Protein AF-A0A662T678-F1 (afdb_monomer)

Sequence (354 aa):
MAKISFEGLKDVYYAGEDVEGAIILTEVKGLEARSIVIELYYQIIVISSGQRRYGYTKRVDIYKEEIDRDVKFTTDSTRYEFKIHIPEDAPPSIAYEISRRVDWVLRVKLDIPFHRDIVKDIILKVYNSVKPTQSIIENITVENQYARLVIDKNIFEHNETVTGKFIIFNMPSRTKKIRICLYTRLEIKVEEAILTDILASEYEITCIEYDSHKLSINREYTFKLDKNAIWSATYINPDIRTIVYVILKFDIKYAPDIILKAPITIYHEKRRISIKKVSVEETIAETLTEEIMKIMRDGRIRDVVDIRLELGFKYDVDEIIKACNKLVEEGKLEIIEAGELLRKYRIKDIKMVN

Secondary structure (DSSP, 8-state):
--EEEEES--S-EETT-EEEEEEEEES-TT-EEEEEEEEEEEEEEEE--SSS--EEEEEEEEEEEEEEEEEE--SSEEEEEEEEEPPTTPPPPEEEETTEEEEEEEEEEEE-TTSPPEEEEEEE-EE-----SSPPPEEEEEE-SSEEEEEEESEEETTPPEEEEEEES---TTEEEEEEEEEEEEEEEEEETTEEEEEEEEEEEEEEEEEGGG--TT-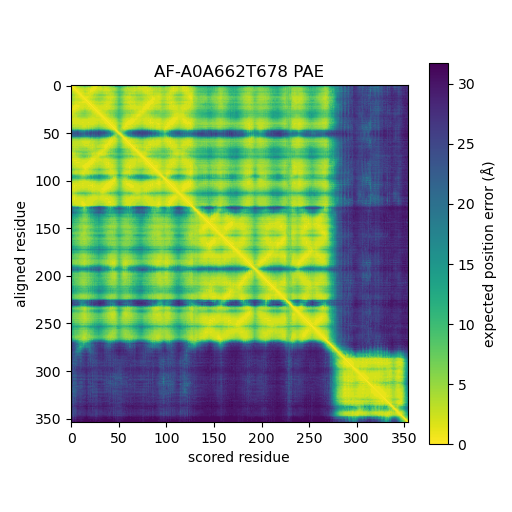EEEEEE---S--PPPEE-SSEEEEEEEEEEEEETTSPPEEEEEEEEEE------------HHHHHHHHHHHHHHHHHTT---B-HHHHHHHTTT-S-HHHHHHHHHHHHHTTSEEEEE--SSS-EEEE-------

Mean predicted aligned error: 13.91 Å

Nearest PDB structures (foldseek):
  2r51-assembly1_A  TM=7.385E-01  e=1.059E-13  unclassified
  7blo-assembly1_J  TM=6.722E-01  e=1.583E-14  Homo sapiens
  3lh8-assembly1_A  TM=7.109E-01  e=3.113E-13  Mus musculus
  3lha-assembly1_A  TM=6.999E-01  e=7.453E-13  Mus musculus
  4r7x-assembly2_B  TM=7.739E-01  e=4.940E-07  Homo sapiens

Solvent-accessible surface area (backbone atoms only — not comparable to full-atom values): 19916 Å² total; per-residue (Å²): 119,66,44,76,47,79,41,74,58,68,86,63,47,42,30,56,36,70,54,47,36,32,44,38,37,36,58,32,50,76,42,56,28,56,33,35,34,43,35,34,31,38,36,42,40,36,48,48,90,58,101,63,76,50,73,50,74,50,78,47,82,76,46,76,47,74,80,45,63,68,41,68,35,84,44,46,60,53,78,45,77,49,77,45,78,39,54,69,84,41,77,43,39,38,74,88,44,94,41,46,29,30,47,30,37,44,35,40,37,38,37,30,77,100,53,78,58,52,71,43,77,42,80,50,44,34,39,42,46,56,75,71,90,67,78,82,45,67,55,46,71,46,73,60,89,37,33,38,41,33,28,54,51,36,65,40,54,68,90,55,66,50,44,33,37,36,33,34,67,45,83,65,87,57,48,61,32,36,36,42,30,40,32,41,36,42,35,37,53,45,79,54,102,88,48,78,48,74,53,69,48,79,43,83,58,40,73,50,79,42,61,43,90,80,58,57,71,77,40,83,44,78,51,72,54,60,90,63,82,93,77,74,44,48,42,81,57,95,50,44,32,32,46,33,29,45,32,44,34,39,44,34,69,96,51,82,61,52,73,49,77,42,76,40,40,33,23,35,74,90,68,89,74,80,80,59,90,68,66,65,72,59,57,52,50,53,52,51,40,52,53,52,51,62,68,36,68,79,62,53,75,39,27,55,59,54,50,32,57,76,58,67,61,77,59,54,70,70,57,52,52,51,36,50,50,50,36,37,74,72,57,48,30,41,79,79,42,90,57,88,62,68,26,25,36,30,55,45,82,78,76,79,79,128

Foldseek 3Di:
DKDWDKFQADQEAEAQDKGKTKIKIAQCAQFWFQFKKKWKWKKWWAFDDDPDTDIDIDIGTQDMDGQDGRDHHNDRMDMDIDIGTHHLQDFFWDPPDPRTTMWIKIKIWTHGPPDDIDMDIDTHGYANADPDPDDWDAFQWWDDQFKIWTWRTQEAEVQDKTKTKMATQHDDPQQAKKKKFKKKKKWFWGDDPVDTDIDIDIGTFFMDIDGPVPDDHGDMDMDITGGDDDDHWAHDDPGMGIWMWTWIWGDGPPDDIDITTDTHGYHYHPDPDDRDRDPPVVVLLVVLLVLLLVVQVVFDKDFLVRSCVSVVVPDDSVSSQVSVVVCVVVVQKDFPDDDSRRTIIHGDDPPPPD

pLDDT: mean 83.59, std 14.18, range [32.12, 97.75]

Radius of gyration: 25.16 Å; Cα contacts (8 Å, |Δi|>4): 774; chains: 1; bounding box: 56×56×72 Å

Structure (mmCIF, N/CA/C/O backbone):
data_AF-A0A662T678-F1
#
_entry.id   AF-A0A662T678-F1
#
loop_
_atom_site.group_PDB
_atom_site.id
_atom_site.type_symbol
_atom_site.label_atom_id
_atom_site.label_alt_id
_atom_site.label_comp_id
_atom_site.label_asym_id
_atom_site.label_entity_id
_atom_site.label_seq_id
_atom_site.pdbx_PDB_ins_code
_atom_site.Cartn_x
_atom_site.Cartn_y
_atom_site.Cartn_z
_atom_site.occupancy
_atom_site.B_iso_or_equiv
_atom_site.auth_seq_id
_atom_site.auth_comp_id
_atom_site.auth_asym_id
_atom_site.auth_atom_id
_atom_site.pdbx_PDB_model_num
ATOM 1 N N . MET A 1 1 ? -13.233 11.763 31.518 1.00 74.31 1 MET A N 1
ATOM 2 C CA . MET A 1 1 ? -14.056 11.484 30.321 1.00 74.31 1 MET A CA 1
ATOM 3 C C . MET A 1 1 ? -13.607 10.137 29.804 1.00 74.31 1 MET A C 1
ATOM 5 O O . MET A 1 1 ? -12.409 9.972 29.635 1.00 74.31 1 MET A O 1
ATOM 9 N N . ALA A 1 2 ? -14.525 9.189 29.611 1.00 85.94 2 ALA A N 1
ATOM 10 C CA . ALA A 1 2 ? -14.170 7.826 29.222 1.00 85.94 2 ALA A CA 1
ATOM 11 C C . ALA A 1 2 ? -13.287 7.792 27.962 1.00 85.94 2 ALA A C 1
ATOM 13 O O . ALA A 1 2 ? -13.532 8.525 27.000 1.00 85.94 2 ALA A O 1
ATOM 14 N N . LYS A 1 3 ? -12.256 6.947 27.984 1.00 89.62 3 LYS A N 1
ATOM 15 C CA . LYS A 1 3 ? -11.268 6.798 26.908 1.00 89.62 3 LYS A CA 1
ATOM 16 C C . LYS A 1 3 ? -11.164 5.343 26.485 1.00 89.62 3 LYS A C 1
ATOM 18 O O . LYS A 1 3 ? -11.218 4.447 27.324 1.00 89.62 3 LYS A O 1
ATOM 23 N N . ILE A 1 4 ? -10.950 5.144 25.190 1.00 91.94 4 ILE A N 1
ATOM 24 C CA . ILE A 1 4 ? -10.677 3.846 24.575 1.00 91.94 4 ILE A CA 1
ATOM 25 C C . ILE A 1 4 ? -9.228 3.859 24.089 1.00 91.94 4 ILE A C 1
ATOM 27 O O . ILE A 1 4 ? -8.834 4.755 23.336 1.00 91.94 4 ILE A O 1
ATOM 31 N N . SER A 1 5 ? -8.449 2.857 24.475 1.00 91.25 5 SER A N 1
ATOM 32 C CA . SER A 1 5 ? -7.129 2.582 23.912 1.00 91.25 5 SER A CA 1
ATOM 33 C C . SER A 1 5 ? -7.015 1.119 23.490 1.00 91.25 5 SER A C 1
ATOM 35 O O . SER A 1 5 ? -7.824 0.273 23.873 1.00 91.25 5 SER A O 1
ATOM 37 N N . PHE A 1 6 ? -6.021 0.834 22.653 1.00 92.12 6 PHE A N 1
ATOM 38 C CA . PHE A 1 6 ? -5.717 -0.512 22.187 1.00 92.12 6 PHE A CA 1
ATOM 39 C C . PHE A 1 6 ? -4.328 -0.917 22.670 1.00 92.12 6 PHE A C 1
ATOM 41 O O . PHE A 1 6 ? -3.394 -0.115 22.636 1.00 92.12 6 PHE A O 1
ATOM 48 N N . GLU A 1 7 ? -4.185 -2.175 23.064 1.00 91.69 7 GLU A N 1
ATOM 49 C CA . GLU A 1 7 ? -2.921 -2.790 23.459 1.00 91.69 7 GLU A CA 1
ATOM 50 C C . GLU A 1 7 ? -2.652 -4.054 22.639 1.00 91.69 7 GLU A C 1
ATOM 52 O O . GLU A 1 7 ? -3.575 -4.746 22.214 1.00 91.69 7 GLU A O 1
ATOM 57 N N . GLY A 1 8 ? -1.372 -4.382 22.438 1.00 87.50 8 GLY A N 1
ATOM 58 C CA . GLY A 1 8 ? -0.950 -5.637 21.801 1.00 87.50 8 GLY A CA 1
ATOM 59 C C . GLY A 1 8 ? -0.967 -5.648 20.269 1.00 87.50 8 GLY A C 1
ATOM 60 O O . GLY A 1 8 ? -0.586 -6.656 19.681 1.00 87.50 8 GLY A O 1
ATOM 61 N N . LEU A 1 9 ? -1.337 -4.538 19.622 1.00 91.25 9 LEU A N 1
ATOM 62 C CA . LEU A 1 9 ? -1.359 -4.437 18.163 1.00 91.25 9 LEU A CA 1
ATOM 63 C C . LEU A 1 9 ? 0.056 -4.421 17.552 1.00 91.25 9 LEU A C 1
ATOM 65 O O . LEU A 1 9 ? 0.979 -3.811 18.090 1.00 91.25 9 LEU A O 1
ATOM 69 N N . LYS A 1 10 ? 0.207 -5.057 16.386 1.00 86.31 10 LYS A N 1
ATOM 70 C CA . LYS A 1 10 ? 1.400 -4.994 15.529 1.00 86.31 10 LYS A CA 1
ATOM 71 C C . LYS A 1 10 ? 1.376 -3.754 14.631 1.00 86.31 10 LYS A C 1
ATOM 73 O O . LYS A 1 10 ? 0.312 -3.272 14.251 1.00 86.31 10 LYS A O 1
ATOM 78 N N . ASP A 1 11 ? 2.560 -3.314 14.204 1.00 80.62 11 ASP A N 1
ATOM 79 C CA . ASP A 1 11 ? 2.716 -2.211 13.240 1.00 80.62 11 ASP A CA 1
ATOM 80 C C . ASP A 1 11 ? 2.206 -2.569 11.835 1.00 80.62 11 ASP A C 1
ATOM 82 O O . ASP A 1 11 ? 1.830 -1.692 11.053 1.00 80.62 11 ASP A O 1
ATOM 86 N N . VAL A 1 12 ? 2.270 -3.858 11.492 1.00 85.50 12 VAL A N 1
ATOM 87 C CA . VAL A 1 12 ? 1.964 -4.409 10.172 1.00 85.50 12 VAL A CA 1
ATOM 88 C C . VAL A 1 12 ? 1.332 -5.785 10.345 1.00 85.50 12 VAL A C 1
ATOM 90 O O . VAL A 1 12 ? 1.834 -6.599 11.121 1.00 85.50 12 VAL A O 1
ATOM 93 N N . TYR A 1 13 ? 0.287 -6.039 9.567 1.00 88.31 13 TYR A N 1
ATOM 94 C CA . TYR A 1 13 ? -0.385 -7.325 9.434 1.00 88.31 13 TYR A CA 1
ATOM 95 C C . TYR A 1 13 ? -0.314 -7.814 7.993 1.00 88.31 13 TYR A C 1
ATOM 97 O O . TYR A 1 13 ? -0.148 -7.024 7.059 1.00 88.31 13 TYR A O 1
ATOM 105 N N . TYR A 1 14 ? -0.481 -9.116 7.803 1.00 87.56 14 TYR A N 1
ATOM 106 C CA . TYR A 1 14 ? -0.621 -9.715 6.483 1.00 87.56 14 TYR A CA 1
ATOM 107 C C . TYR A 1 14 ? -2.026 -10.275 6.259 1.00 87.56 14 TYR A C 1
ATOM 109 O O . TYR A 1 14 ? -2.699 -10.688 7.198 1.00 87.56 14 TYR A O 1
ATOM 117 N N . ALA A 1 15 ? -2.459 -10.340 5.001 1.00 87.56 15 ALA A N 1
ATOM 118 C CA . ALA A 1 15 ? -3.653 -11.100 4.635 1.00 87.56 15 ALA A CA 1
ATOM 119 C C . ALA A 1 15 ? -3.548 -12.563 5.134 1.00 87.56 15 ALA A C 1
ATOM 121 O O . ALA A 1 15 ? -2.472 -13.186 5.077 1.00 87.56 15 ALA A O 1
ATOM 122 N N . GLY A 1 16 ? -4.646 -13.103 5.669 1.00 88.06 16 GLY A N 1
ATOM 123 C CA . GLY A 1 16 ? -4.689 -14.411 6.336 1.00 88.06 16 GLY A CA 1
ATOM 124 C C . GLY A 1 16 ? -4.086 -14.446 7.749 1.00 88.06 16 GLY A C 1
ATOM 125 O O . GLY A 1 16 ? -3.832 -15.532 8.264 1.00 88.06 16 GLY A O 1
ATOM 126 N N . GLU A 1 17 ? -3.745 -13.304 8.351 1.00 89.56 17 GLU A N 1
ATOM 127 C CA . GLU A 1 17 ? -3.247 -13.214 9.732 1.00 89.56 17 GLU A CA 1
ATOM 128 C C . GLU A 1 17 ? -4.360 -12.806 10.707 1.00 89.56 17 GLU A C 1
ATOM 130 O O . GLU A 1 17 ? -5.328 -12.151 10.326 1.00 89.56 17 GLU A O 1
ATOM 135 N N . ASP A 1 18 ? -4.193 -13.155 11.982 1.00 92.50 18 ASP A N 1
ATOM 136 C CA . ASP A 1 18 ? -5.063 -12.688 13.057 1.00 92.50 18 ASP A CA 1
ATOM 137 C C . ASP A 1 18 ? -4.572 -11.348 13.634 1.00 92.50 18 ASP A C 1
ATOM 139 O O . ASP A 1 18 ? -3.403 -11.183 14.000 1.00 92.50 18 ASP A O 1
ATOM 143 N N . VAL A 1 19 ? -5.494 -10.396 13.760 1.00 93.88 19 VAL A N 1
ATOM 144 C CA . VAL A 1 19 ? -5.342 -9.182 14.561 1.00 93.88 19 VAL A CA 1
ATOM 145 C C . VAL A 1 19 ? -5.724 -9.523 15.995 1.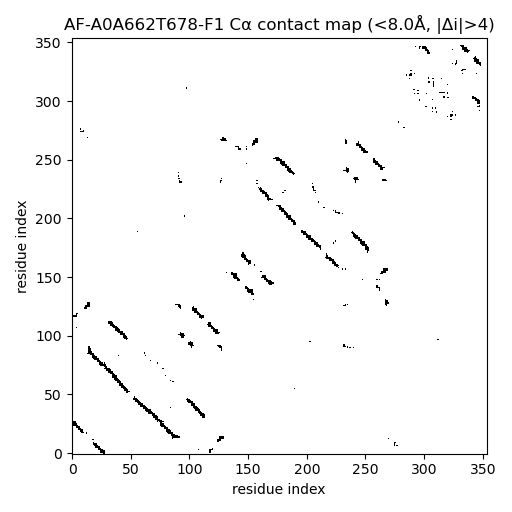00 93.88 19 VAL A C 1
ATOM 147 O O . VAL A 1 19 ? -6.901 -9.691 16.314 1.00 93.88 19 VAL A O 1
ATOM 150 N N . GLU A 1 20 ? -4.719 -9.629 16.854 1.00 94.38 20 GLU A N 1
ATOM 151 C CA . GLU A 1 20 ? -4.878 -9.917 18.278 1.00 94.38 20 GLU A CA 1
ATOM 152 C C . GLU A 1 20 ? -4.532 -8.680 19.101 1.00 94.38 20 GLU A C 1
ATOM 154 O O . GLU A 1 20 ? -3.571 -7.965 18.806 1.00 94.38 20 GLU A O 1
ATOM 159 N N . GLY A 1 21 ? -5.312 -8.426 20.146 1.00 94.69 21 GLY A N 1
ATOM 160 C CA . GLY A 1 21 ? -5.074 -7.297 21.027 1.00 94.69 21 GLY A CA 1
ATOM 161 C C . GLY A 1 21 ? -6.074 -7.220 22.165 1.00 94.69 21 GLY A C 1
ATOM 162 O O . GLY A 1 21 ? -6.857 -8.138 22.414 1.00 94.69 21 GLY A O 1
ATOM 163 N N . ALA A 1 22 ? -6.031 -6.098 22.872 1.00 94.38 22 ALA A N 1
ATOM 164 C CA . ALA A 1 22 ? -6.999 -5.782 23.902 1.00 94.38 22 ALA A CA 1
ATOM 165 C C . ALA A 1 22 ? -7.483 -4.340 23.783 1.00 94.38 22 ALA A C 1
ATOM 167 O O . ALA A 1 22 ? -6.711 -3.434 23.474 1.00 94.38 22 ALA A O 1
ATOM 168 N N . ILE A 1 23 ? -8.766 -4.141 24.053 1.00 95.50 23 ILE A N 1
ATOM 169 C CA . ILE A 1 23 ? -9.390 -2.836 24.226 1.00 95.50 23 ILE A CA 1
ATOM 170 C C . ILE A 1 23 ? -9.305 -2.503 25.707 1.00 95.50 23 ILE A C 1
ATOM 172 O O . ILE A 1 23 ? -9.794 -3.268 26.541 1.00 95.50 23 ILE A O 1
ATOM 176 N N . ILE A 1 24 ? -8.711 -1.360 26.029 1.00 95.62 24 ILE A N 1
ATOM 177 C CA . ILE A 1 24 ? -8.671 -0.835 27.388 1.00 95.62 24 ILE A CA 1
ATOM 178 C C . ILE A 1 24 ? -9.596 0.369 27.456 1.00 95.62 24 ILE A C 1
ATOM 180 O O . ILE A 1 24 ? -9.428 1.361 26.746 1.00 95.62 24 ILE A O 1
ATOM 184 N N . LEU A 1 25 ? -10.587 0.269 28.328 1.00 94.62 25 LEU A N 1
ATOM 185 C CA . LEU A 1 25 ? -11.483 1.360 28.655 1.00 94.62 25 LEU A CA 1
ATOM 186 C C . LEU A 1 25 ? -11.021 1.968 29.968 1.00 94.62 25 LEU A C 1
ATOM 188 O O . LEU A 1 25 ? -10.885 1.244 30.947 1.00 94.62 25 LEU A O 1
ATOM 192 N N . THR A 1 26 ? -10.781 3.276 29.997 1.00 93.50 26 THR A N 1
ATOM 193 C CA . THR A 1 26 ? -10.349 4.002 31.203 1.00 93.50 26 THR A CA 1
ATOM 194 C C . THR A 1 26 ? -11.273 5.175 31.494 1.00 93.50 26 THR A C 1
ATOM 196 O O . THR A 1 26 ? -11.923 5.698 30.589 1.00 93.50 26 THR A O 1
ATOM 199 N N . GLU A 1 27 ? -11.337 5.589 32.761 1.00 92.44 27 GLU A N 1
ATOM 200 C CA . GLU A 1 27 ? -12.241 6.646 33.240 1.00 92.44 27 GLU A CA 1
ATOM 201 C C . GLU A 1 27 ? -13.724 6.318 32.966 1.00 92.44 27 GLU A C 1
ATOM 203 O O . GLU A 1 27 ? -14.520 7.205 32.650 1.00 92.44 27 GLU A O 1
ATOM 208 N N . VAL A 1 28 ? -14.087 5.030 33.054 1.00 91.94 28 VAL A N 1
ATOM 209 C CA . VAL A 1 28 ? -15.436 4.522 32.740 1.00 91.94 28 VAL A CA 1
ATOM 210 C C . VAL A 1 28 ? -16.305 4.242 33.962 1.00 91.94 28 VAL A C 1
ATOM 212 O O . VAL A 1 28 ? -17.473 3.918 33.798 1.00 91.94 28 VAL A O 1
ATOM 215 N N . LYS A 1 29 ? -15.803 4.374 35.192 1.00 93.12 29 LYS A N 1
ATOM 216 C CA . LYS A 1 29 ? -16.586 4.029 36.387 1.00 93.12 29 LYS A CA 1
ATOM 217 C C . LYS A 1 29 ? -17.898 4.807 36.459 1.00 93.12 29 LYS A C 1
ATOM 219 O O . LYS A 1 29 ? -17.920 6.033 36.391 1.00 93.12 29 LYS A O 1
ATOM 224 N N . GLY A 1 30 ? -18.990 4.077 36.653 1.00 90.69 30 GLY A N 1
ATOM 225 C CA . GLY A 1 30 ? -20.343 4.621 36.705 1.00 90.69 30 GLY A CA 1
ATOM 226 C C . GLY A 1 30 ? -20.953 4.934 35.337 1.00 90.69 30 GLY A C 1
ATOM 227 O O . GLY A 1 30 ? -22.117 5.326 35.298 1.00 90.69 30 GLY A O 1
ATOM 228 N N . LEU A 1 31 ? -20.217 4.749 34.236 1.00 92.12 31 LEU A N 1
ATOM 229 C CA . LEU A 1 31 ? -20.761 4.837 32.886 1.00 92.12 31 LEU A CA 1
ATOM 230 C C . LEU A 1 31 ? -21.644 3.614 32.599 1.00 92.12 31 LEU A C 1
ATOM 232 O O . LEU A 1 31 ? -21.336 2.491 33.007 1.00 92.12 31 LEU A O 1
ATOM 236 N N . GLU A 1 32 ? -22.729 3.843 31.869 1.00 93.25 32 GLU A N 1
ATOM 237 C CA . GLU A 1 32 ? -23.588 2.796 31.321 1.00 93.25 32 GLU A CA 1
ATOM 238 C C . GLU A 1 32 ? -23.457 2.813 29.796 1.00 93.25 32 GLU A C 1
ATOM 240 O O . GLU A 1 32 ? -23.478 3.881 29.181 1.00 93.25 32 GLU A O 1
ATOM 245 N N . ALA A 1 33 ? -23.292 1.640 29.188 1.00 93.38 33 ALA A N 1
ATOM 246 C CA . ALA A 1 33 ? -23.196 1.472 27.744 1.00 93.38 33 ALA A CA 1
ATOM 247 C C . ALA A 1 33 ? -24.189 0.403 27.276 1.00 93.38 33 ALA A C 1
ATOM 249 O O . ALA A 1 33 ? -24.249 -0.682 27.845 1.00 93.38 33 ALA A O 1
ATOM 250 N N . ARG A 1 34 ? -24.957 0.690 26.220 1.00 94.25 34 ARG A N 1
ATOM 251 C CA . ARG A 1 34 ? -25.911 -0.268 25.630 1.00 94.25 34 ARG A CA 1
ATOM 252 C C . ARG A 1 34 ? -25.199 -1.413 24.931 1.00 94.25 34 ARG A C 1
ATOM 254 O O . ARG A 1 34 ? -25.652 -2.547 24.994 1.00 94.25 34 ARG A O 1
ATOM 261 N N . SER A 1 35 ? -24.084 -1.115 24.277 1.00 95.38 35 SER A N 1
ATOM 262 C CA . SER A 1 35 ? -23.277 -2.110 23.580 1.00 95.38 35 SER A CA 1
ATOM 263 C C . SER A 1 35 ? -21.845 -1.626 23.414 1.00 95.38 35 SER A C 1
ATOM 265 O O . SER A 1 35 ? -21.613 -0.435 23.172 1.00 95.38 35 SER A O 1
ATOM 267 N N . ILE A 1 36 ? -20.906 -2.562 23.451 1.00 95.75 36 ILE A N 1
ATOM 268 C CA . ILE A 1 36 ? -19.519 -2.368 23.037 1.00 95.75 36 ILE A CA 1
ATOM 269 C C . ILE A 1 36 ? -19.332 -3.155 21.746 1.00 95.75 36 ILE A C 1
ATOM 271 O O . ILE A 1 36 ? -19.435 -4.376 21.748 1.00 95.75 36 ILE A O 1
ATOM 275 N N . VAL A 1 37 ? -19.072 -2.466 20.640 1.00 97.00 37 VAL A N 1
ATOM 276 C CA . VAL A 1 37 ? -18.942 -3.090 19.319 1.00 97.00 37 VAL A CA 1
ATOM 277 C C . VAL A 1 37 ? -17.528 -2.896 18.799 1.00 97.00 37 VAL A C 1
ATOM 279 O O . VAL A 1 37 ? -17.029 -1.769 18.778 1.00 97.00 37 VAL A O 1
ATOM 282 N N . ILE A 1 38 ? -16.903 -3.980 18.345 1.00 97.12 38 ILE A N 1
ATOM 283 C CA . ILE A 1 38 ? -15.652 -3.955 17.586 1.00 97.12 38 ILE A CA 1
ATOM 284 C C . ILE A 1 38 ? -15.942 -4.254 16.117 1.00 97.12 38 ILE A C 1
ATOM 286 O O . ILE A 1 38 ? -16.698 -5.164 15.781 1.00 97.12 38 ILE A O 1
ATOM 290 N N . GLU A 1 39 ? -15.349 -3.464 15.230 1.00 97.75 39 GLU A N 1
ATOM 291 C CA . GLU A 1 39 ? -15.488 -3.596 13.785 1.00 97.75 39 GLU A CA 1
ATOM 292 C C . GLU A 1 39 ? -14.098 -3.585 13.142 1.00 97.75 39 GLU A C 1
ATOM 294 O O . GLU A 1 39 ? -13.256 -2.751 13.478 1.00 97.75 39 GLU A O 1
ATOM 299 N N . LEU A 1 40 ? -13.870 -4.482 12.184 1.00 97.56 40 LEU A N 1
ATOM 300 C CA . LEU A 1 40 ? -12.740 -4.411 11.261 1.00 97.56 40 LEU A CA 1
ATOM 301 C C . LEU A 1 40 ? -13.306 -4.234 9.859 1.00 97.56 40 LEU A C 1
ATOM 303 O O . LEU A 1 40 ? -14.137 -5.023 9.411 1.00 97.56 40 LEU A O 1
ATOM 307 N N . TYR A 1 41 ? -12.857 -3.206 9.156 1.00 96.44 41 TYR A N 1
ATOM 308 C CA . TYR A 1 41 ? -13.267 -2.956 7.780 1.00 96.44 41 TYR A CA 1
ATOM 309 C C . TYR A 1 41 ? -12.131 -2.304 7.005 1.00 96.44 41 TYR A C 1
ATOM 311 O O . TYR A 1 41 ? -11.198 -1.752 7.592 1.00 96.44 41 TYR A O 1
ATOM 319 N N . TYR A 1 42 ? -12.223 -2.328 5.679 1.00 93.75 42 TYR A N 1
ATOM 320 C CA . TYR A 1 42 ? -11.405 -1.456 4.849 1.00 93.75 42 TYR A CA 1
ATOM 321 C C . TYR A 1 42 ? -12.269 -0.463 4.081 1.00 93.75 42 TYR A C 1
ATOM 323 O O . TYR A 1 42 ? -13.435 -0.715 3.769 1.00 93.75 42 TYR A O 1
ATOM 331 N N . GLN A 1 43 ? -11.694 0.698 3.797 1.00 92.12 43 GLN A N 1
ATOM 332 C CA . GLN A 1 43 ? -12.323 1.756 3.022 1.00 92.12 43 GLN A CA 1
ATOM 333 C C . GLN A 1 43 ? -11.478 2.071 1.794 1.00 92.12 43 GLN A C 1
ATOM 335 O O . GLN A 1 43 ? -10.283 2.345 1.895 1.00 92.12 43 GLN A O 1
ATOM 340 N N . ILE A 1 44 ? -12.116 2.037 0.630 1.00 89.38 44 ILE A N 1
ATOM 341 C CA . ILE A 1 44 ? -11.552 2.518 -0.626 1.00 89.38 44 ILE A CA 1
ATOM 342 C C . ILE A 1 44 ? -11.969 3.971 -0.756 1.00 89.38 44 ILE A C 1
ATOM 344 O O . ILE A 1 44 ? -13.163 4.249 -0.822 1.00 89.38 44 ILE A O 1
ATOM 348 N N . ILE A 1 45 ? -11.002 4.879 -0.790 1.00 86.25 45 ILE A N 1
ATOM 349 C CA . ILE A 1 45 ? -11.235 6.316 -0.909 1.00 86.25 45 ILE A CA 1
ATOM 350 C C . ILE A 1 45 ? -10.635 6.786 -2.227 1.00 86.25 45 ILE A C 1
ATOM 352 O O . ILE A 1 45 ? -9.435 6.625 -2.467 1.00 86.25 45 ILE A O 1
ATOM 356 N N . VAL A 1 46 ? -11.470 7.410 -3.053 1.00 83.25 46 VAL A N 1
ATOM 357 C CA . VAL A 1 46 ? -11.054 8.098 -4.269 1.00 83.25 46 VAL A CA 1
ATOM 358 C C . VAL A 1 46 ? -11.586 9.527 -4.266 1.00 83.25 46 VAL A C 1
ATOM 360 O O . VAL A 1 46 ? -12.789 9.754 -4.242 1.00 83.25 46 VAL A O 1
ATOM 363 N N . ILE A 1 47 ? -10.688 10.504 -4.316 1.00 79.12 47 ILE A N 1
ATOM 364 C CA . ILE A 1 47 ? -11.003 11.930 -4.384 1.00 79.12 47 ILE A CA 1
ATOM 365 C C . ILE A 1 47 ? -10.562 12.428 -5.757 1.00 79.12 47 ILE A C 1
ATOM 367 O O . ILE A 1 47 ? -9.368 12.542 -6.033 1.00 79.12 47 ILE A O 1
ATOM 371 N N . SER A 1 48 ? -11.520 12.737 -6.627 1.00 67.88 48 SER A N 1
ATOM 372 C CA . SER A 1 48 ? -11.213 13.318 -7.933 1.00 67.88 48 SER A CA 1
ATOM 373 C C . SER A 1 48 ? -10.969 14.823 -7.806 1.00 67.88 48 SER A C 1
ATOM 375 O O . SER A 1 48 ? -11.785 15.558 -7.239 1.00 67.88 48 SER A O 1
ATOM 377 N N . SER A 1 49 ? -9.839 15.297 -8.334 1.00 56.97 49 SER A N 1
ATOM 378 C CA . SER A 1 49 ? -9.540 16.722 -8.464 1.00 56.97 49 SER A CA 1
ATOM 379 C C . SER A 1 49 ? -10.067 17.250 -9.806 1.00 56.97 49 SER A C 1
ATOM 381 O O . SER A 1 49 ? -9.624 16.853 -10.879 1.00 56.97 49 SER A O 1
ATOM 383 N N . GLY A 1 50 ? -11.042 18.161 -9.748 1.00 55.41 50 GLY A N 1
ATOM 384 C CA . GLY A 1 50 ? -11.674 18.796 -10.910 1.00 55.41 50 GLY A CA 1
ATOM 385 C C . GLY A 1 50 ? -12.693 19.863 -10.491 1.00 55.41 50 GLY A C 1
ATOM 386 O O . GLY A 1 50 ? -12.876 20.108 -9.299 1.00 55.41 50 GLY A O 1
ATOM 387 N N . GLN A 1 51 ? -13.380 20.496 -11.456 1.00 44.28 51 GLN A N 1
ATOM 388 C CA . GLN A 1 51 ? -14.398 21.537 -11.186 1.00 44.28 51 GLN A CA 1
ATOM 389 C C . GLN A 1 51 ? -15.564 21.049 -10.307 1.00 44.28 51 GLN A C 1
ATOM 391 O O . GLN A 1 51 ? -16.248 21.857 -9.683 1.00 44.28 51 GLN A O 1
ATOM 396 N N . ARG A 1 52 ? -15.769 19.732 -10.214 1.00 51.28 52 ARG A N 1
ATOM 397 C CA . ARG A 1 52 ? -16.621 19.096 -9.211 1.00 51.28 52 ARG A CA 1
ATOM 398 C C . ARG A 1 52 ? -15.772 18.094 -8.436 1.00 51.28 52 ARG A C 1
ATOM 400 O O . ARG A 1 52 ? -15.293 17.121 -9.010 1.00 51.28 52 ARG A O 1
ATOM 407 N N . ARG A 1 53 ? -15.560 18.355 -7.144 1.00 52.91 53 ARG A N 1
ATOM 408 C CA . ARG A 1 53 ? -14.944 17.388 -6.231 1.00 52.91 53 ARG A CA 1
ATOM 409 C C . ARG A 1 53 ? -15.947 16.260 -6.011 1.00 52.91 53 ARG A C 1
ATOM 411 O O . ARG A 1 53 ? -16.920 16.450 -5.288 1.00 52.91 53 ARG A O 1
ATOM 418 N N . TYR A 1 54 ? -15.717 15.119 -6.644 1.00 58.47 54 TYR A N 1
ATOM 419 C CA . TYR A 1 54 ? -16.424 13.885 -6.328 1.00 58.47 54 TYR A CA 1
ATOM 420 C C . TYR A 1 54 ? -15.519 13.044 -5.427 1.00 58.47 54 TYR A C 1
ATOM 422 O O . TYR A 1 54 ? -14.368 12.771 -5.776 1.00 58.47 54 TYR A O 1
ATOM 430 N N . GLY A 1 55 ? -16.024 12.718 -4.238 1.00 71.12 55 GLY A N 1
ATOM 431 C CA . GLY A 1 55 ? -15.412 11.765 -3.323 1.00 71.12 55 GLY A CA 1
ATOM 432 C C . GLY A 1 55 ? -16.189 10.460 -3.400 1.00 71.12 55 GLY A C 1
ATOM 433 O O . GLY A 1 55 ? -17.366 10.434 -3.056 1.00 71.12 55 GLY A O 1
ATOM 434 N N . TYR A 1 56 ? -15.539 9.404 -3.867 1.00 79.19 56 TYR A N 1
ATOM 435 C CA . TYR A 1 56 ? -16.049 8.045 -3.797 1.00 79.19 56 TYR A CA 1
ATOM 436 C C . TYR A 1 56 ? -15.436 7.365 -2.579 1.00 79.19 56 TYR A C 1
ATOM 438 O O . TYR A 1 56 ? -14.212 7.294 -2.455 1.00 79.19 56 TYR A O 1
ATOM 446 N N . THR A 1 57 ? -16.291 6.850 -1.700 1.00 84.94 57 THR A N 1
ATOM 447 C CA . THR A 1 57 ? -15.867 6.021 -0.574 1.00 84.94 57 THR A CA 1
ATOM 448 C C . THR A 1 57 ? -16.682 4.738 -0.570 1.00 84.94 57 THR A C 1
ATOM 450 O O . THR A 1 57 ? -17.902 4.785 -0.426 1.00 84.94 57 THR A O 1
ATOM 453 N N . LYS A 1 58 ? -16.012 3.589 -0.683 1.00 88.12 58 LYS A N 1
ATOM 454 C CA . LYS A 1 58 ? -16.622 2.265 -0.504 1.00 88.12 58 LYS A CA 1
ATOM 455 C C . LYS A 1 58 ? -16.071 1.640 0.769 1.00 88.12 58 LYS A C 1
ATOM 457 O O . LYS A 1 58 ? -14.869 1.407 0.864 1.00 88.12 58 LYS A O 1
ATOM 462 N N . ARG A 1 59 ? -16.947 1.374 1.737 1.00 92.12 59 ARG A N 1
ATOM 463 C CA . ARG A 1 59 ? -16.631 0.605 2.947 1.00 92.12 59 ARG A CA 1
ATOM 464 C C . ARG A 1 59 ? -16.938 -0.867 2.692 1.00 92.12 59 ARG A C 1
ATOM 466 O O . ARG A 1 59 ? -18.000 -1.181 2.161 1.00 92.12 59 ARG A O 1
ATOM 473 N N . VAL A 1 60 ? -16.023 -1.744 3.085 1.00 92.00 60 VAL A N 1
ATOM 474 C CA . VAL A 1 60 ? -16.207 -3.195 3.056 1.00 92.00 60 VAL A CA 1
ATOM 475 C C . VAL A 1 60 ? -15.947 -3.734 4.453 1.00 92.00 60 VAL A C 1
ATOM 477 O O . VAL A 1 60 ? -14.818 -3.698 4.944 1.00 92.00 60 VAL A O 1
ATOM 480 N N . ASP A 1 61 ? -17.017 -4.188 5.098 1.00 94.56 61 ASP A N 1
ATOM 481 C CA . ASP A 1 61 ? -16.962 -4.770 6.433 1.00 94.56 61 ASP A CA 1
ATOM 482 C C . ASP A 1 61 ? -16.372 -6.179 6.382 1.00 94.56 61 ASP A C 1
ATOM 484 O O . ASP A 1 61 ? -16.819 -7.024 5.608 1.00 94.56 61 ASP A O 1
ATOM 488 N N . ILE A 1 62 ? -15.358 -6.415 7.212 1.00 94.56 62 ILE A N 1
ATOM 489 C CA . ILE A 1 62 ? -14.674 -7.706 7.344 1.00 94.56 62 ILE A CA 1
ATOM 490 C C . ILE A 1 62 ? -15.152 -8.427 8.596 1.00 94.56 62 ILE A C 1
ATOM 492 O O . ILE A 1 62 ? -15.407 -9.627 8.575 1.00 94.56 62 ILE A O 1
ATOM 496 N N . TYR A 1 63 ? -15.283 -7.682 9.690 1.00 95.88 63 TYR A N 1
ATOM 497 C CA . TYR A 1 63 ? -15.668 -8.209 10.984 1.00 95.88 63 TYR A CA 1
ATOM 498 C C . TYR A 1 63 ? -16.537 -7.216 11.735 1.00 95.88 63 TYR A C 1
ATOM 500 O O . TYR A 1 63 ? -16.298 -6.007 11.686 1.00 95.88 63 TYR A O 1
ATOM 508 N N . LYS A 1 64 ? -17.507 -7.744 12.476 1.00 96.31 64 LYS A N 1
ATOM 509 C CA . LYS A 1 64 ? -18.315 -6.982 13.416 1.00 96.31 64 LYS A CA 1
ATOM 510 C C . LYS A 1 64 ? -18.799 -7.895 14.530 1.00 96.31 64 LYS A C 1
ATOM 512 O O . LYS A 1 64 ? -19.464 -8.890 14.257 1.00 96.31 64 LYS A O 1
ATOM 517 N N . GLU A 1 65 ? -18.518 -7.512 15.765 1.00 95.31 65 GLU A N 1
ATOM 518 C CA . GLU A 1 65 ? -18.955 -8.239 16.952 1.00 95.31 65 GLU A CA 1
ATOM 519 C C . GLU A 1 65 ? -19.382 -7.263 18.046 1.00 95.31 65 GLU A C 1
ATOM 521 O O . GLU A 1 65 ? -18.737 -6.239 18.279 1.00 95.31 65 GLU A O 1
ATOM 526 N N . GLU A 1 66 ? -20.482 -7.594 18.715 1.00 95.94 66 GLU A N 1
ATOM 527 C CA . GLU A 1 66 ? -20.871 -6.984 19.981 1.00 95.94 66 GLU A CA 1
ATOM 528 C C . GLU A 1 66 ? -20.175 -7.756 21.106 1.00 95.94 66 GLU A C 1
ATOM 530 O O . GLU A 1 66 ? -20.521 -8.900 21.384 1.00 95.94 66 GLU A O 1
ATOM 535 N N . ILE A 1 67 ? -19.158 -7.137 21.705 1.00 92.38 67 ILE A N 1
ATOM 536 C CA . ILE A 1 67 ? -18.321 -7.732 22.754 1.00 92.38 67 ILE A CA 1
ATOM 537 C C . ILE A 1 67 ? -19.106 -7.855 24.058 1.00 92.38 67 ILE A C 1
ATOM 539 O O . ILE A 1 67 ? -18.929 -8.807 24.814 1.00 92.38 67 ILE A O 1
ATOM 543 N N . ASP A 1 68 ? -19.933 -6.852 24.346 1.00 90.62 68 ASP A N 1
ATOM 544 C CA . ASP A 1 68 ? -20.675 -6.763 25.594 1.00 90.62 68 ASP A CA 1
ATOM 545 C C . ASP A 1 68 ? -21.912 -5.881 25.412 1.00 90.62 68 ASP A C 1
ATOM 547 O O . ASP A 1 68 ? -21.930 -4.987 24.555 1.00 90.62 68 ASP A O 1
ATOM 551 N N . ARG A 1 69 ? -22.940 -6.122 26.225 1.00 92.75 69 ARG A N 1
ATOM 552 C CA . ARG A 1 69 ? -24.255 -5.491 26.095 1.00 92.75 69 ARG A CA 1
ATOM 553 C C . ARG A 1 69 ? -24.809 -5.082 27.450 1.00 92.75 69 ARG A C 1
ATOM 555 O O . ARG A 1 69 ? -24.680 -5.812 28.426 1.00 92.75 69 ARG A O 1
ATOM 562 N N . ASP A 1 70 ? -25.468 -3.926 27.476 1.00 93.06 70 ASP A N 1
ATOM 563 C CA . ASP A 1 70 ? -26.124 -3.360 28.657 1.00 93.06 70 ASP A CA 1
ATOM 564 C C . ASP A 1 70 ? -25.170 -3.310 29.874 1.00 93.06 70 ASP A C 1
ATOM 566 O O . ASP A 1 70 ? -25.500 -3.692 30.999 1.00 93.06 70 ASP A O 1
ATOM 570 N N . VAL A 1 71 ? -23.944 -2.835 29.625 1.00 92.38 71 VAL A N 1
ATOM 571 C CA . VAL A 1 71 ? -22.827 -2.816 30.572 1.00 92.38 71 VAL A CA 1
ATOM 572 C C . VAL A 1 71 ? -22.936 -1.630 31.511 1.00 92.38 71 VAL A C 1
ATOM 574 O O . VAL A 1 71 ? -23.063 -0.482 31.082 1.00 92.38 71 VAL A O 1
ATOM 577 N N . LYS A 1 72 ? -22.766 -1.897 32.805 1.00 93.62 72 LYS A N 1
ATOM 578 C CA . LYS A 1 72 ? -22.545 -0.873 33.824 1.00 93.62 72 LYS A CA 1
ATOM 579 C C . LYS A 1 72 ? -21.154 -1.027 34.419 1.00 93.62 72 LYS A C 1
ATOM 581 O O . LYS A 1 72 ? -20.884 -1.976 35.156 1.00 93.62 72 LYS A O 1
ATOM 586 N N . PHE A 1 73 ? -20.275 -0.078 34.126 1.00 92.12 73 PHE A N 1
ATOM 587 C CA . PHE A 1 73 ? -18.886 -0.139 34.566 1.00 92.12 73 PHE A CA 1
ATOM 588 C C . PHE A 1 73 ? -18.777 0.164 36.064 1.00 92.12 73 PHE A C 1
ATOM 590 O O . PHE A 1 73 ? -19.083 1.264 36.528 1.00 92.12 73 PHE A O 1
ATOM 597 N N . THR A 1 74 ? -18.326 -0.817 36.843 1.00 91.44 74 THR A N 1
ATOM 598 C CA . THR A 1 74 ? -18.129 -0.679 38.298 1.00 91.44 74 THR A CA 1
ATOM 599 C C . THR A 1 74 ? -16.703 -0.264 38.667 1.00 91.44 74 THR A C 1
ATOM 601 O O . THR A 1 74 ? -16.473 0.273 39.754 1.00 91.44 74 THR A O 1
ATOM 604 N N . THR A 1 75 ? -15.755 -0.459 37.750 1.00 91.62 75 THR A N 1
ATOM 605 C CA . THR A 1 75 ? -14.337 -0.114 37.880 1.00 91.62 75 THR A CA 1
ATOM 606 C C . THR A 1 75 ? -13.961 1.036 36.949 1.00 91.62 75 THR A C 1
ATOM 608 O O . THR A 1 75 ? -14.606 1.273 35.930 1.00 91.62 75 THR A O 1
ATOM 611 N N . ASP A 1 76 ? -12.890 1.759 37.291 1.00 89.81 76 ASP A N 1
ATOM 612 C CA . ASP A 1 76 ? -12.366 2.850 36.453 1.00 89.81 76 ASP A CA 1
ATOM 613 C C . ASP A 1 76 ? -11.668 2.353 35.185 1.00 89.81 76 ASP A C 1
ATOM 615 O O . ASP A 1 76 ? -11.517 3.121 34.235 1.00 89.81 76 ASP A O 1
ATOM 619 N N . SER A 1 77 ? -11.251 1.084 35.169 1.00 92.88 77 SER A N 1
ATOM 620 C CA . SER A 1 77 ? -10.617 0.438 34.028 1.00 92.88 77 SER A CA 1
ATOM 621 C C . SER A 1 77 ? -11.235 -0.931 33.762 1.00 92.88 77 SER A C 1
ATOM 623 O O . SER A 1 77 ? -11.497 -1.684 34.706 1.00 92.88 77 SER A O 1
ATOM 625 N N . THR A 1 78 ? -11.483 -1.238 32.490 1.00 94.38 78 THR A N 1
ATOM 626 C CA . THR A 1 78 ? -11.978 -2.541 32.018 1.00 94.38 78 THR A CA 1
ATOM 627 C C . THR A 1 78 ? -11.227 -2.943 30.753 1.00 94.38 78 THR A C 1
ATOM 629 O O . THR A 1 78 ? -10.918 -2.094 29.917 1.00 94.38 78 THR A O 1
ATOM 632 N N . ARG A 1 79 ? -10.920 -4.237 30.618 1.00 94.88 79 ARG A N 1
ATOM 633 C CA . ARG A 1 79 ? -10.120 -4.791 29.522 1.00 94.88 79 ARG A CA 1
ATOM 634 C C . ARG A 1 79 ? -10.889 -5.889 28.795 1.00 94.88 79 ARG A C 1
ATOM 636 O O . ARG A 1 79 ? -11.347 -6.824 29.442 1.00 94.88 79 ARG A O 1
ATOM 643 N N . TYR A 1 80 ? -10.945 -5.801 27.468 1.00 95.50 80 TYR A N 1
ATOM 644 C CA . TYR A 1 80 ? -11.561 -6.801 26.592 1.00 95.50 80 TYR A CA 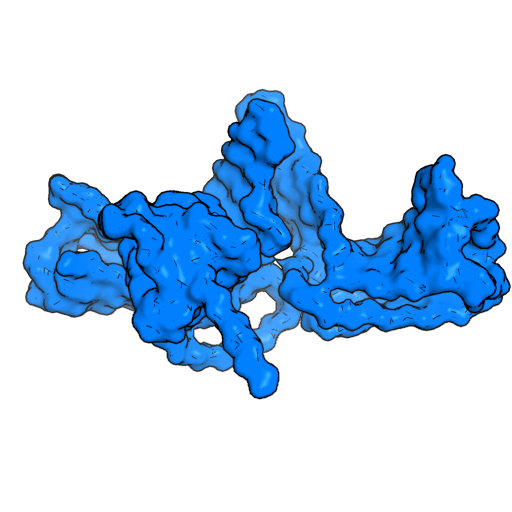1
ATOM 645 C C . TYR A 1 80 ? -10.531 -7.323 25.593 1.00 95.50 80 TYR A C 1
ATOM 647 O O . TYR A 1 80 ? -9.964 -6.540 24.836 1.00 95.50 80 TYR A O 1
ATOM 655 N N . GLU A 1 81 ? -10.264 -8.627 25.599 1.00 96.00 81 GLU A N 1
ATOM 656 C CA . GLU A 1 81 ? -9.386 -9.261 24.609 1.00 96.00 81 GLU A CA 1
ATOM 657 C C . GLU A 1 81 ? -10.162 -9.584 23.334 1.00 96.00 81 GLU A C 1
ATOM 659 O O . GLU A 1 81 ? -11.340 -9.930 23.393 1.00 96.00 81 GLU A O 1
ATOM 664 N N . PHE A 1 82 ? -9.498 -9.489 22.185 1.00 95.12 82 PHE A N 1
ATOM 665 C CA . PHE A 1 82 ? -10.087 -9.851 20.902 1.00 95.12 82 PHE A CA 1
ATOM 666 C C . PHE A 1 82 ? -9.064 -10.521 19.988 1.00 95.12 82 PHE A C 1
ATOM 668 O O . PHE A 1 82 ? -7.850 -10.315 20.098 1.00 95.12 82 PHE A O 1
ATOM 675 N N . LYS A 1 83 ? -9.591 -11.302 19.046 1.00 95.81 83 LYS A N 1
ATOM 676 C CA . LYS A 1 83 ? -8.840 -11.955 17.980 1.00 95.81 83 LYS A CA 1
ATOM 677 C C . LYS A 1 83 ? -9.697 -11.969 16.718 1.00 95.81 83 LYS A C 1
ATOM 679 O O . LYS A 1 83 ? -10.736 -12.620 16.692 1.00 95.81 83 LYS A O 1
ATOM 684 N N . ILE A 1 84 ? -9.266 -11.246 15.688 1.00 96.06 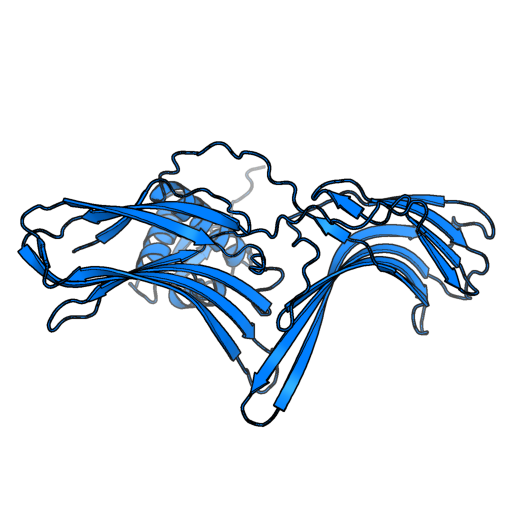84 ILE A N 1
ATOM 685 C CA . ILE A 1 84 ? -10.023 -11.056 14.444 1.00 96.06 84 ILE A CA 1
ATOM 686 C C . ILE A 1 84 ? -9.188 -11.549 13.266 1.00 96.06 84 ILE A C 1
ATOM 688 O O . ILE A 1 84 ? -8.072 -11.081 13.070 1.00 96.06 84 ILE A O 1
ATOM 692 N N . HIS A 1 85 ? -9.731 -12.454 12.457 1.00 94.12 85 HIS A N 1
ATOM 693 C CA . HIS A 1 85 ? -9.031 -12.992 11.291 1.00 94.12 85 HIS A CA 1
ATOM 694 C C . HIS A 1 85 ? -9.156 -12.068 10.069 1.00 94.12 85 HIS A C 1
ATOM 696 O O . HIS A 1 85 ? -10.267 -11.697 9.684 1.00 94.12 85 HIS A O 1
ATOM 702 N N . ILE A 1 86 ? -8.035 -11.721 9.428 1.00 92.88 86 ILE A N 1
ATOM 703 C CA . ILE A 1 86 ? -8.022 -11.024 8.134 1.00 92.88 86 ILE A CA 1
ATOM 704 C C . ILE A 1 86 ? -8.141 -12.071 7.019 1.00 92.88 86 ILE A C 1
ATOM 706 O O . ILE A 1 86 ? -7.303 -12.968 6.973 1.00 92.88 86 ILE A O 1
ATOM 710 N N . PRO A 1 87 ? -9.092 -11.945 6.074 1.00 90.25 87 PRO A N 1
ATOM 711 C CA . PRO A 1 87 ? -9.200 -12.862 4.939 1.00 90.25 87 PRO A CA 1
ATOM 712 C C . PRO A 1 87 ? -7.898 -12.993 4.132 1.00 90.25 87 PRO A C 1
ATOM 714 O O . PRO A 1 87 ? -7.108 -12.052 4.039 1.00 90.25 87 PRO A O 1
ATOM 717 N N . GLU A 1 88 ? -7.665 -14.154 3.520 1.00 85.69 88 GLU A N 1
ATOM 718 C CA . GLU A 1 88 ? -6.455 -14.406 2.718 1.00 85.69 88 GLU A CA 1
ATOM 719 C C . GLU A 1 88 ? -6.393 -13.573 1.430 1.00 85.69 88 GLU A C 1
ATOM 721 O O . GLU A 1 88 ? -5.310 -13.244 0.952 1.00 85.69 88 GLU A O 1
ATOM 726 N N . ASP A 1 89 ? -7.548 -13.211 0.874 1.00 84.00 89 ASP A N 1
ATOM 727 C CA . ASP A 1 89 ? -7.697 -12.424 -0.351 1.00 84.00 89 ASP A CA 1
ATOM 728 C C . ASP A 1 89 ? -7.827 -10.914 -0.086 1.00 84.00 89 ASP A C 1
ATOM 730 O O . ASP A 1 89 ? -8.053 -10.127 -1.011 1.00 84.00 89 ASP A O 1
ATOM 734 N N . ALA A 1 90 ? -7.653 -10.497 1.168 1.00 87.81 90 ALA A N 1
ATOM 735 C CA . ALA A 1 90 ? -7.777 -9.121 1.614 1.00 87.81 90 ALA A CA 1
ATOM 736 C C . ALA A 1 90 ? -6.829 -8.162 0.854 1.00 87.81 90 ALA A C 1
ATOM 738 O O . ALA A 1 90 ? -5.643 -8.466 0.668 1.00 87.81 90 ALA A O 1
ATOM 739 N N . PRO A 1 91 ? -7.310 -6.979 0.418 1.00 88.62 91 PRO A N 1
ATOM 740 C CA . PRO A 1 91 ? -6.464 -6.010 -0.268 1.00 88.62 91 PRO A CA 1
ATOM 741 C C . PRO A 1 91 ? -5.388 -5.437 0.661 1.00 88.62 91 PRO A C 1
ATOM 743 O O . PRO A 1 91 ? -5.647 -5.223 1.848 1.00 88.62 91 PRO A O 1
ATOM 746 N N . PRO A 1 92 ? -4.190 -5.111 0.140 1.00 88.44 92 PRO A N 1
ATOM 747 C CA . PRO A 1 92 ? -3.207 -4.377 0.919 1.00 88.44 92 PRO A CA 1
ATOM 748 C C . PRO A 1 92 ? -3.705 -2.956 1.219 1.00 88.44 92 PRO A C 1
ATOM 750 O O . PRO A 1 92 ? -4.486 -2.382 0.459 1.00 88.44 92 PRO A O 1
ATOM 753 N N . SER A 1 93 ? -3.185 -2.348 2.281 1.00 89.06 93 SER A N 1
ATOM 754 C CA . SER A 1 93 ? -3.252 -0.906 2.481 1.00 89.06 93 SER A CA 1
ATOM 755 C C . SER A 1 93 ? -2.506 -0.202 1.344 1.00 89.06 93 SER A C 1
ATOM 757 O O . SER A 1 93 ? -1.376 -0.560 0.990 1.00 89.06 93 SER A O 1
ATOM 759 N N . ILE A 1 94 ? -3.133 0.821 0.769 1.00 85.81 94 ILE A N 1
ATOM 760 C CA . ILE A 1 94 ? -2.599 1.590 -0.360 1.00 85.81 94 ILE A CA 1
ATOM 761 C C . ILE A 1 94 ? -2.650 3.063 0.019 1.00 85.81 94 ILE A C 1
ATOM 763 O O . ILE A 1 94 ? -3.705 3.557 0.395 1.00 85.81 94 ILE A O 1
ATOM 767 N N . ALA A 1 95 ? -1.523 3.766 -0.083 1.00 76.75 95 ALA A N 1
ATOM 768 C CA . ALA A 1 95 ? -1.430 5.189 0.244 1.00 76.75 95 ALA A CA 1
ATOM 769 C C . ALA A 1 95 ? -0.394 5.894 -0.648 1.00 76.75 95 ALA A C 1
ATOM 771 O O . ALA A 1 95 ? 0.529 6.538 -0.153 1.00 76.75 95 ALA A O 1
ATOM 772 N N . TYR A 1 96 ? -0.517 5.730 -1.970 1.00 69.88 96 TYR A N 1
ATOM 773 C CA . TYR A 1 96 ? 0.348 6.431 -2.928 1.00 69.88 96 TYR A CA 1
ATOM 774 C C . TYR A 1 96 ? 0.074 7.940 -2.938 1.00 69.88 96 TYR A C 1
ATOM 776 O O . TYR A 1 96 ? 1.004 8.739 -2.996 1.00 69.88 96 TYR A O 1
ATOM 784 N N . GLU A 1 97 ? -1.201 8.325 -2.827 1.00 70.75 97 GLU A N 1
ATOM 785 C CA . GLU A 1 97 ? -1.663 9.711 -2.756 1.00 70.75 97 GLU A CA 1
ATOM 786 C C . GLU A 1 97 ? -2.872 9.823 -1.821 1.00 70.75 97 GLU A C 1
ATOM 788 O O . GLU A 1 97 ? -3.615 8.863 -1.617 1.00 70.75 97 GLU A O 1
ATOM 793 N N . ILE A 1 98 ? -3.125 11.029 -1.306 1.00 69.19 98 ILE A N 1
ATOM 794 C CA . ILE A 1 98 ? -4.310 11.330 -0.481 1.00 69.19 98 ILE A CA 1
ATOM 795 C C . ILE A 1 98 ? -5.609 11.059 -1.261 1.00 69.19 98 ILE A C 1
ATOM 797 O O . ILE A 1 98 ? -6.627 10.688 -0.681 1.00 69.19 98 ILE A O 1
ATOM 801 N N . SER A 1 99 ? -5.567 11.232 -2.582 1.00 73.88 99 SER A N 1
ATOM 802 C CA . SER A 1 99 ? -6.704 11.094 -3.486 1.00 73.88 99 SER A CA 1
ATOM 803 C C . SER A 1 99 ? -7.062 9.654 -3.837 1.00 73.88 99 SER A C 1
ATOM 805 O O . SER A 1 99 ? -8.136 9.453 -4.388 1.00 73.88 99 SER A O 1
ATOM 807 N N . ARG A 1 100 ? -6.202 8.661 -3.583 1.00 80.56 100 ARG A N 1
ATOM 808 C CA . ARG A 1 100 ? -6.460 7.248 -3.912 1.00 80.56 100 ARG A CA 1
ATOM 809 C C . ARG A 1 100 ? -5.812 6.355 -2.867 1.00 80.56 100 ARG A C 1
ATOM 811 O O . ARG A 1 100 ? -4.609 6.091 -2.929 1.00 80.56 100 ARG A O 1
ATOM 818 N N . ARG A 1 101 ? -6.613 5.891 -1.911 1.00 84.69 101 ARG A N 1
ATOM 819 C CA . ARG A 1 101 ? -6.124 5.089 -0.788 1.00 84.69 101 ARG A CA 1
ATOM 820 C C . ARG A 1 101 ? -7.069 3.962 -0.406 1.00 84.69 101 ARG A C 1
ATOM 822 O O . ARG A 1 101 ? -8.274 4.034 -0.637 1.00 84.69 101 ARG A O 1
ATOM 829 N N . VAL A 1 102 ? -6.485 2.930 0.187 1.00 88.88 102 VAL A N 1
ATOM 830 C CA . VAL A 1 102 ? -7.180 1.811 0.817 1.00 88.88 102 VAL A CA 1
ATOM 831 C C . VAL A 1 102 ? -6.708 1.774 2.260 1.00 88.88 102 VAL A C 1
ATOM 833 O O . VAL A 1 102 ? -5.548 1.446 2.515 1.00 88.88 102 VAL A O 1
ATOM 836 N N . ASP A 1 103 ? -7.588 2.140 3.187 1.00 91.25 103 ASP A N 1
ATOM 837 C CA . ASP A 1 103 ? -7.277 2.112 4.616 1.00 91.25 103 ASP A CA 1
ATOM 838 C C . ASP A 1 103 ? -7.976 0.947 5.285 1.00 91.25 103 ASP A C 1
ATOM 840 O O . ASP A 1 103 ? -9.175 0.755 5.099 1.00 91.25 103 ASP A O 1
ATOM 844 N N . TRP A 1 104 ? -7.239 0.234 6.126 1.00 94.06 104 TRP A N 1
ATOM 845 C CA . TRP A 1 104 ? -7.800 -0.728 7.060 1.00 94.06 104 TRP A CA 1
ATOM 846 C C . TRP A 1 104 ? -8.061 -0.037 8.384 1.00 94.06 104 TRP A C 1
ATOM 848 O O . TRP A 1 104 ? -7.169 0.626 8.907 1.00 94.06 104 TRP A O 1
ATOM 858 N N . VAL A 1 105 ? -9.265 -0.187 8.919 1.00 95.69 105 VAL A N 1
ATOM 859 C CA . VAL A 1 105 ? -9.692 0.485 10.143 1.00 95.69 105 VAL A CA 1
ATOM 860 C C . VAL A 1 105 ? -10.197 -0.549 11.134 1.00 95.69 105 VAL A C 1
ATOM 862 O O . VAL A 1 105 ? -11.140 -1.289 10.852 1.00 95.69 105 VAL A O 1
ATOM 865 N N . LEU A 1 106 ? -9.563 -0.571 12.304 1.00 96.62 106 LEU A N 1
ATOM 866 C CA . LEU A 1 106 ? -10.085 -1.215 13.498 1.00 96.62 106 LEU A CA 1
ATOM 867 C C . LEU A 1 106 ? -10.831 -0.162 14.310 1.00 96.62 106 LEU A C 1
ATOM 869 O O . LEU A 1 106 ? -10.237 0.826 14.743 1.00 96.62 106 LEU A O 1
ATOM 873 N N . ARG A 1 107 ? -12.128 -0.366 14.501 1.00 96.75 107 ARG A N 1
ATOM 874 C CA . ARG A 1 107 ? -13.009 0.561 15.202 1.00 96.75 107 ARG A CA 1
ATOM 875 C C . ARG A 1 107 ? -13.578 -0.102 16.440 1.00 96.75 107 ARG A C 1
ATOM 877 O O . ARG A 1 107 ? -14.082 -1.216 16.371 1.00 96.75 107 ARG A O 1
ATOM 884 N N . VAL A 1 108 ? -13.571 0.625 17.550 1.00 97.12 108 VAL A N 1
ATOM 885 C CA . VAL A 1 108 ? -14.349 0.282 18.742 1.00 97.12 108 VAL A CA 1
ATOM 886 C C . VAL A 1 108 ? -15.347 1.389 19.008 1.00 97.12 108 VAL A C 1
ATOM 888 O O . VAL A 1 108 ? -15.003 2.572 18.984 1.00 97.12 108 VAL A O 1
ATOM 891 N N . LYS A 1 109 ? -16.588 0.991 19.264 1.00 95.75 109 LYS A N 1
ATOM 892 C CA . LYS A 1 109 ? -17.709 1.877 19.533 1.00 95.75 109 LYS A CA 1
ATOM 893 C C . LYS A 1 109 ? -18.370 1.492 20.852 1.00 95.75 109 LYS A C 1
ATOM 895 O O . LYS A 1 109 ? -18.832 0.366 21.005 1.00 95.75 109 LYS A O 1
ATOM 900 N N . LEU A 1 110 ? -18.462 2.450 21.766 1.00 94.62 110 LEU A N 1
ATOM 901 C CA . LEU A 1 110 ? -19.285 2.377 22.970 1.00 94.62 110 LEU A CA 1
ATOM 902 C C . LEU A 1 110 ? -20.572 3.158 22.715 1.00 94.62 110 LEU A C 1
ATOM 904 O O . LEU A 1 110 ? -20.531 4.382 22.587 1.00 94.62 110 LEU A O 1
ATOM 908 N N . ASP A 1 111 ? -21.699 2.454 22.638 1.00 94.00 111 ASP A N 1
ATOM 909 C CA . ASP A 1 111 ? -23.020 3.080 22.555 1.00 94.00 111 ASP A CA 1
ATOM 910 C C . ASP A 1 111 ? -23.455 3.550 23.946 1.00 94.00 111 ASP A C 1
ATOM 912 O O . ASP A 1 111 ? -23.650 2.726 24.842 1.00 94.00 111 ASP A O 1
ATOM 916 N N . ILE A 1 112 ? -23.616 4.863 24.129 1.00 92.31 112 ILE A N 1
ATOM 917 C CA . ILE A 1 112 ? -23.985 5.453 25.421 1.00 92.31 112 ILE A CA 1
ATOM 918 C C . ILE A 1 112 ? -25.445 5.927 25.372 1.00 92.31 112 ILE A C 1
ATOM 920 O O . ILE A 1 112 ? -25.798 6.747 24.517 1.00 92.31 112 ILE A O 1
ATOM 924 N N . PRO A 1 113 ? -26.309 5.487 26.307 1.00 89.19 113 PRO A N 1
ATOM 925 C CA . PRO A 1 113 ? -27.666 6.007 26.424 1.00 89.19 113 PRO A CA 1
ATOM 926 C C . PRO A 1 113 ? -27.686 7.537 26.517 1.00 89.19 113 PRO A C 1
ATOM 928 O O . PRO A 1 113 ? -26.995 8.126 27.344 1.00 89.19 113 PRO A O 1
ATOM 931 N N . PHE A 1 114 ? -28.519 8.181 25.694 1.00 86.88 114 PHE A N 1
ATOM 932 C CA . PHE A 1 114 ? -28.776 9.631 25.724 1.00 86.88 114 PHE A CA 1
ATOM 933 C C . PHE A 1 114 ? -27.549 10.540 25.507 1.00 86.88 114 PHE A C 1
ATOM 935 O O . PHE A 1 114 ? -27.645 11.756 25.681 1.00 86.88 114 PHE A O 1
ATOM 942 N N . HIS A 1 115 ? -26.421 9.982 25.066 1.00 87.06 115 HIS A N 1
ATOM 943 C CA . HIS A 1 115 ? -25.197 10.717 24.766 1.00 87.06 115 HIS A CA 1
ATOM 944 C C . HIS A 1 115 ? -24.639 10.322 23.397 1.00 87.06 115 HIS A C 1
ATOM 946 O O . HIS A 1 115 ? -25.166 9.450 22.712 1.00 87.06 115 HIS A O 1
ATOM 952 N N . ARG A 1 116 ? -23.589 11.025 22.956 1.00 86.50 116 ARG A N 1
ATOM 953 C CA . ARG A 1 116 ? -22.844 10.615 21.764 1.00 86.50 116 ARG A CA 1
ATOM 954 C C . ARG A 1 116 ? -22.035 9.369 22.091 1.00 86.50 116 ARG A C 1
ATOM 956 O O . ARG A 1 116 ? -21.384 9.319 23.132 1.00 86.50 116 ARG A O 1
ATOM 963 N N . ASP A 1 117 ? -22.042 8.431 21.158 1.00 91.50 117 ASP A N 1
ATOM 964 C CA . ASP A 1 117 ? -21.214 7.237 21.233 1.00 91.50 117 ASP A CA 1
ATOM 965 C C . ASP A 1 117 ? -19.733 7.624 21.293 1.00 91.50 117 ASP A C 1
ATOM 967 O O . ASP A 1 117 ? -19.288 8.541 20.593 1.00 91.50 117 ASP A O 1
ATOM 971 N N . ILE A 1 118 ? -18.963 6.912 22.114 1.00 92.19 118 ILE A N 1
ATOM 972 C CA . ILE A 1 118 ? -17.507 7.063 22.134 1.00 92.19 118 ILE A CA 1
ATOM 973 C C . ILE A 1 118 ? -16.948 6.097 21.101 1.00 92.19 118 ILE A C 1
ATOM 975 O O . ILE A 1 118 ? -17.178 4.892 21.175 1.00 92.19 118 ILE A O 1
ATOM 979 N N . VAL A 1 119 ? -16.224 6.634 20.125 1.00 93.88 119 VAL A N 1
ATOM 980 C CA . VAL A 1 119 ? -15.647 5.864 19.025 1.00 93.88 119 VAL A CA 1
ATOM 981 C C . VAL A 1 119 ? -14.142 6.066 19.022 1.00 93.88 119 VAL A C 1
ATOM 983 O O . VAL A 1 119 ? -13.665 7.191 19.174 1.00 93.88 119 VAL A O 1
ATOM 986 N N . LYS A 1 120 ? -13.393 4.981 18.829 1.00 94.56 120 LYS A N 1
ATOM 987 C CA . LYS A 1 120 ? -11.958 5.039 18.565 1.00 94.56 120 LYS A CA 1
ATOM 988 C C . LYS A 1 120 ? -11.626 4.201 17.345 1.00 94.56 120 LYS A C 1
ATOM 990 O O . LYS A 1 120 ? -11.893 3.001 17.326 1.00 94.56 120 LYS A O 1
ATOM 995 N N . ASP A 1 121 ? -10.994 4.856 16.381 1.00 93.12 121 ASP A N 1
ATOM 996 C CA . ASP A 1 121 ? -10.495 4.243 15.159 1.00 93.12 121 ASP A CA 1
ATOM 997 C C . ASP A 1 121 ? -8.969 4.136 15.223 1.00 93.12 121 ASP A C 1
ATOM 999 O O . ASP A 1 121 ? -8.282 5.061 15.667 1.00 93.12 121 ASP A O 1
ATOM 1003 N N . ILE A 1 122 ? -8.436 3.014 14.746 1.00 92.38 122 ILE A N 1
ATOM 1004 C CA . ILE A 1 122 ? -7.015 2.821 14.467 1.00 92.38 122 ILE A CA 1
ATOM 1005 C C . ILE A 1 122 ? -6.860 2.369 13.021 1.00 92.38 122 ILE A C 1
ATOM 1007 O O . ILE A 1 122 ? -7.503 1.417 12.582 1.00 92.38 122 ILE A O 1
ATOM 1011 N N . ILE A 1 123 ? -5.959 3.031 12.294 1.00 91.19 123 ILE A N 1
ATOM 1012 C CA . ILE A 1 123 ? -5.581 2.616 10.945 1.00 91.19 123 ILE A CA 1
ATOM 1013 C C . ILE A 1 123 ? -4.529 1.511 11.044 1.00 91.19 123 ILE A C 1
ATOM 1015 O O . ILE A 1 123 ? -3.435 1.734 11.564 1.00 91.19 123 ILE A O 1
ATOM 1019 N N . LEU A 1 124 ? -4.844 0.335 10.507 1.00 91.56 124 LEU A N 1
ATOM 1020 C CA . LEU A 1 124 ? -3.909 -0.780 10.394 1.00 91.56 124 LEU A CA 1
ATOM 1021 C C . LEU A 1 124 ? -3.181 -0.735 9.044 1.00 91.56 124 LEU A C 1
ATOM 1023 O O . LEU A 1 124 ? -3.735 -0.338 8.014 1.00 91.56 124 LEU A O 1
ATOM 1027 N N . LYS A 1 125 ? -1.925 -1.188 9.034 1.00 89.19 125 LYS A N 1
ATOM 1028 C CA . LYS A 1 125 ? -1.190 -1.468 7.796 1.00 89.19 125 LYS A CA 1
ATOM 1029 C C . LYS A 1 125 ? -1.306 -2.951 7.493 1.00 89.19 125 LYS A C 1
ATOM 1031 O O . LYS A 1 125 ? -0.735 -3.764 8.212 1.00 89.19 125 LYS A O 1
ATOM 1036 N N . VAL A 1 126 ? -2.023 -3.287 6.431 1.00 88.31 126 VAL A N 1
ATOM 1037 C CA . VAL A 1 126 ? -2.176 -4.662 5.956 1.00 88.31 126 VAL A CA 1
ATOM 1038 C C . VAL A 1 126 ? -1.409 -4.807 4.650 1.00 88.31 126 VAL A C 1
ATOM 1040 O O . VAL A 1 126 ? -1.554 -3.989 3.747 1.00 88.31 126 VAL A O 1
ATOM 1043 N N . TYR A 1 127 ? -0.582 -5.835 4.519 1.00 85.69 127 TYR A N 1
ATOM 1044 C CA . TYR A 1 127 ? 0.034 -6.194 3.246 1.00 85.69 127 TYR A CA 1
ATOM 1045 C C . TYR A 1 127 ? -0.546 -7.500 2.736 1.00 85.69 127 TYR A C 1
ATOM 1047 O O . TYR A 1 127 ? -0.789 -8.435 3.497 1.00 85.69 127 TYR A O 1
ATOM 1055 N N . ASN A 1 128 ? -0.695 -7.605 1.421 1.00 77.56 128 ASN A N 1
ATOM 1056 C CA . ASN A 1 128 ? -0.959 -8.902 0.841 1.00 77.56 128 ASN A CA 1
ATOM 1057 C C . ASN A 1 128 ? 0.346 -9.712 0.831 1.00 77.56 128 ASN A C 1
ATOM 1059 O O . ASN A 1 128 ? 1.332 -9.305 0.207 1.00 77.56 128 ASN A O 1
ATOM 1063 N N . SER A 1 129 ? 0.357 -10.842 1.536 1.00 64.94 129 SER A N 1
ATOM 1064 C CA . SER A 1 129 ? 1.443 -11.813 1.466 1.00 64.94 129 SER A CA 1
ATOM 1065 C C . SER A 1 129 ? 0.923 -13.090 0.843 1.00 64.94 129 SER A C 1
ATOM 1067 O O . SER A 1 129 ? 0.476 -14.011 1.522 1.00 64.94 129 SER A O 1
ATOM 1069 N N . VAL A 1 130 ? 1.021 -13.134 -0.477 1.00 63.12 130 VAL A N 1
ATOM 1070 C CA . VAL A 1 130 ? 0.860 -14.364 -1.234 1.00 63.12 130 VAL A CA 1
ATOM 1071 C C . VAL A 1 130 ? 2.154 -14.532 -1.997 1.00 63.12 130 VAL A C 1
ATOM 1073 O O . VAL A 1 130 ? 2.397 -13.839 -2.985 1.00 63.12 130 VAL A O 1
ATOM 1076 N N . LYS A 1 131 ? 3.017 -15.432 -1.516 1.00 64.06 131 LYS A N 1
ATOM 1077 C CA . LYS A 1 131 ? 4.086 -15.949 -2.367 1.00 64.06 131 LYS A CA 1
ATOM 1078 C C . LYS A 1 131 ? 3.391 -16.498 -3.617 1.00 64.06 131 LYS A C 1
ATOM 1080 O O . LYS A 1 131 ? 2.522 -17.359 -3.459 1.00 64.06 131 LYS A O 1
ATOM 1085 N N . PRO A 1 132 ? 3.701 -15.998 -4.823 1.00 66.00 132 PRO A N 1
ATOM 1086 C CA . PRO A 1 132 ? 3.012 -16.455 -6.014 1.00 66.00 132 PRO A CA 1
ATOM 1087 C C . PRO A 1 132 ? 3.167 -17.972 -6.127 1.00 66.00 132 PRO A C 1
ATOM 1089 O O . PRO A 1 132 ? 4.277 -18.492 -6.030 1.00 66.00 132 PRO A O 1
ATOM 1092 N N . THR A 1 133 ? 2.062 -18.686 -6.329 1.00 65.56 133 THR A N 1
ATOM 1093 C CA . THR A 1 133 ? 2.083 -20.114 -6.697 1.00 65.56 133 THR A CA 1
ATOM 1094 C C . THR A 1 133 ? 2.626 -20.330 -8.109 1.00 65.56 133 THR A C 1
ATOM 1096 O O . THR A 1 133 ? 2.947 -21.451 -8.493 1.00 65.56 133 THR A O 1
ATOM 1099 N N . GLN A 1 134 ? 2.739 -19.250 -8.883 1.00 67.25 134 GLN A N 1
ATOM 1100 C CA . GLN A 1 134 ? 3.324 -19.238 -10.213 1.00 67.25 134 GLN A CA 1
ATOM 1101 C C . GLN A 1 134 ? 4.824 -19.543 -10.153 1.00 67.25 134 GLN A C 1
ATOM 1103 O O . GLN A 1 134 ? 5.546 -19.047 -9.289 1.00 67.25 134 GLN A O 1
ATOM 1108 N N . SER A 1 135 ? 5.301 -20.340 -11.108 1.00 76.50 135 SER A N 1
ATOM 1109 C CA . SER A 1 135 ? 6.726 -20.613 -11.274 1.00 76.50 135 SER A CA 1
ATOM 1110 C C . SER A 1 135 ? 7.491 -19.340 -11.643 1.00 76.50 135 SER A C 1
ATOM 1112 O O . SER A 1 135 ? 6.992 -18.492 -12.388 1.00 76.50 135 SER A O 1
ATOM 1114 N N . ILE A 1 136 ? 8.720 -19.226 -11.134 1.00 81.44 136 ILE A N 1
ATOM 1115 C CA . ILE A 1 136 ? 9.645 -18.163 -11.530 1.00 81.44 136 ILE A CA 1
ATOM 1116 C C . ILE A 1 136 ? 9.988 -18.376 -13.005 1.00 81.44 136 ILE A C 1
ATOM 1118 O O . ILE A 1 136 ? 10.507 -19.42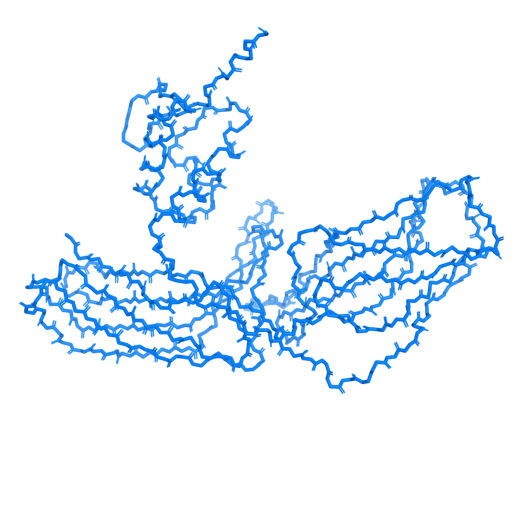4 -13.383 1.00 81.44 136 ILE A O 1
ATOM 1122 N N . ILE A 1 137 ? 9.663 -17.384 -13.828 1.00 84.62 137 ILE A N 1
ATOM 1123 C CA . ILE A 1 137 ? 10.045 -17.325 -15.236 1.00 84.62 137 ILE A CA 1
ATOM 1124 C C . ILE A 1 137 ? 11.296 -16.466 -15.307 1.00 84.62 137 ILE A C 1
ATOM 1126 O O . ILE A 1 137 ? 11.257 -15.285 -14.956 1.00 84.62 137 ILE A O 1
ATOM 1130 N N . GLU A 1 138 ? 12.389 -17.068 -15.751 1.00 88.75 138 GLU A N 1
ATOM 1131 C CA . GLU A 1 138 ? 13.644 -16.366 -15.989 1.00 88.75 138 GLU A CA 1
ATOM 1132 C C . GLU A 1 138 ? 13.622 -15.654 -17.346 1.00 88.75 138 GLU A C 1
ATOM 1134 O O . GLU A 1 138 ? 12.983 -16.112 -18.295 1.00 88.75 138 GLU A O 1
ATOM 1139 N N . ASN A 1 139 ? 14.359 -14.547 -17.449 1.00 87.56 139 ASN A N 1
ATOM 1140 C CA . ASN A 1 139 ? 14.594 -13.808 -18.691 1.00 87.56 139 ASN A CA 1
ATOM 1141 C C . ASN A 1 139 ? 13.311 -13.347 -19.407 1.00 87.56 139 ASN A C 1
ATOM 1143 O O . ASN A 1 139 ? 13.134 -13.584 -20.610 1.00 87.56 139 ASN A O 1
ATOM 1147 N N . ILE A 1 140 ? 12.417 -12.643 -18.699 1.00 90.94 140 ILE A N 1
ATOM 1148 C CA . ILE A 1 140 ? 11.253 -12.032 -19.352 1.00 90.94 140 ILE A CA 1
ATOM 1149 C C . ILE A 1 140 ? 11.750 -11.061 -20.409 1.00 90.94 140 ILE A C 1
ATOM 1151 O O . ILE A 1 140 ? 12.417 -10.079 -20.089 1.00 90.94 140 ILE A O 1
ATOM 1155 N N . THR A 1 141 ? 11.368 -11.305 -21.654 1.00 92.75 141 THR A N 1
ATOM 1156 C CA . THR A 1 141 ? 11.784 -10.479 -22.780 1.00 92.75 141 THR A CA 1
ATOM 1157 C C . THR A 1 141 ? 10.589 -9.732 -23.351 1.00 92.75 141 THR A C 1
ATOM 1159 O O . THR A 1 141 ? 9.577 -10.335 -23.701 1.00 92.75 141 THR A O 1
ATOM 1162 N N . VAL A 1 142 ? 10.719 -8.413 -23.469 1.00 94.50 142 VAL A N 1
ATOM 1163 C CA . VAL A 1 142 ? 9.795 -7.555 -24.217 1.00 94.50 142 VAL A CA 1
ATOM 1164 C C . VAL A 1 142 ? 10.612 -6.807 -25.255 1.00 94.50 142 VAL A C 1
ATOM 1166 O O . VAL A 1 142 ? 11.629 -6.200 -24.927 1.00 94.50 142 VAL A O 1
ATOM 1169 N N . GLU A 1 143 ? 10.187 -6.840 -26.512 1.00 95.75 143 GLU A N 1
ATOM 1170 C CA . GLU A 1 143 ? 10.910 -6.191 -27.601 1.00 95.75 143 GLU A CA 1
ATOM 1171 C C . GLU A 1 143 ? 9.981 -5.483 -28.582 1.00 95.75 143 GLU A C 1
ATOM 1173 O O . GLU A 1 143 ? 8.800 -5.802 -28.713 1.00 95.75 143 GLU A O 1
ATOM 1178 N N . ASN A 1 144 ? 10.538 -4.494 -29.268 1.00 93.94 144 ASN A N 1
ATOM 1179 C CA . ASN A 1 144 ? 9.940 -3.846 -30.422 1.00 93.94 144 ASN A CA 1
ATOM 1180 C C . ASN A 1 144 ? 11.043 -3.506 -31.439 1.00 93.94 144 ASN A C 1
ATOM 1182 O O . ASN A 1 144 ? 12.207 -3.858 -31.260 1.00 93.94 144 ASN A O 1
ATOM 1186 N N . GLN A 1 145 ? 10.697 -2.771 -32.497 1.00 93.44 145 GLN A N 1
ATOM 1187 C CA . GLN A 1 145 ? 11.653 -2.392 -33.546 1.00 93.44 145 GLN A CA 1
ATOM 1188 C C . GLN A 1 145 ? 12.810 -1.479 -33.085 1.00 93.44 145 GLN A C 1
ATOM 1190 O O . GLN A 1 145 ? 13.758 -1.269 -33.838 1.00 93.44 145 GLN A O 1
ATOM 1195 N N . TYR A 1 146 ? 12.741 -0.910 -31.879 1.00 94.19 146 TYR A N 1
ATOM 1196 C CA . TYR A 1 146 ? 13.732 0.031 -31.350 1.00 94.19 146 TYR A CA 1
ATOM 1197 C C .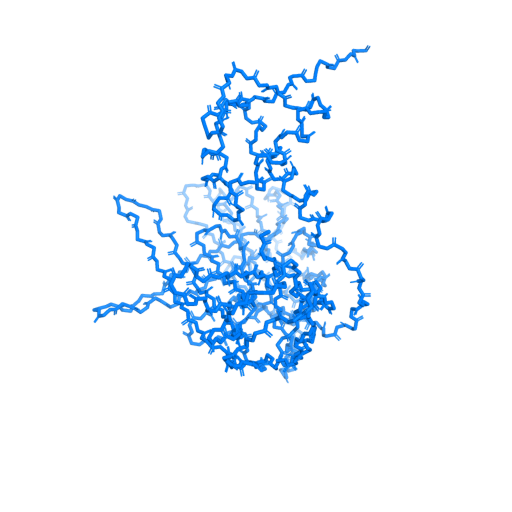 TYR A 1 146 ? 14.614 -0.580 -30.272 1.00 94.19 146 TYR A C 1
ATOM 1199 O O . TYR A 1 146 ? 15.781 -0.206 -30.168 1.00 94.19 146 TYR A O 1
ATOM 1207 N N . ALA A 1 147 ? 14.082 -1.490 -29.458 1.00 96.31 147 ALA A N 1
ATOM 1208 C CA . ALA A 1 147 ? 14.807 -2.051 -28.331 1.00 96.31 147 ALA A CA 1
ATOM 1209 C C . ALA A 1 147 ? 14.265 -3.407 -27.883 1.00 96.31 147 ALA A C 1
ATOM 1211 O O . ALA A 1 147 ? 13.130 -3.783 -28.173 1.00 96.31 147 ALA A O 1
ATOM 1212 N N . ARG A 1 148 ? 15.085 -4.089 -27.090 1.00 97.38 148 ARG A N 1
ATOM 1213 C CA . ARG A 1 148 ? 14.732 -5.254 -26.287 1.00 97.38 148 ARG A CA 1
ATOM 1214 C C . ARG A 1 148 ? 15.030 -4.956 -24.826 1.00 97.38 148 ARG A C 1
ATOM 1216 O O . ARG A 1 148 ? 16.115 -4.480 -24.504 1.00 97.38 148 ARG A O 1
ATOM 1223 N N . LEU A 1 149 ? 14.079 -5.266 -23.960 1.00 97.19 149 LEU A N 1
ATOM 1224 C CA . LEU A 1 149 ? 14.203 -5.261 -22.511 1.00 97.19 149 LEU A CA 1
ATOM 1225 C C . LEU A 1 149 ? 14.137 -6.710 -22.025 1.00 97.19 149 LEU A C 1
ATOM 1227 O O . LEU A 1 149 ? 13.196 -7.426 -22.363 1.00 97.19 149 LEU A O 1
ATOM 1231 N N . VAL A 1 150 ? 15.124 -7.123 -21.237 1.00 96.38 150 VAL A N 1
ATOM 1232 C CA . VAL A 1 150 ? 15.185 -8.432 -20.587 1.00 96.38 150 VAL A CA 1
ATOM 1233 C C . VAL A 1 150 ? 15.230 -8.215 -19.080 1.00 96.38 150 VAL A C 1
ATOM 1235 O O . VAL A 1 150 ? 16.097 -7.497 -18.588 1.00 96.38 150 VAL A O 1
ATOM 1238 N N . ILE A 1 151 ? 14.300 -8.814 -18.347 1.00 95.50 151 ILE A N 1
ATOM 1239 C CA . ILE A 1 151 ? 14.294 -8.821 -16.881 1.00 95.50 151 ILE A CA 1
ATOM 1240 C C . ILE A 1 151 ? 14.716 -10.208 -16.424 1.00 95.50 151 ILE A C 1
ATOM 1242 O O . ILE A 1 151 ? 14.175 -11.197 -16.919 1.00 95.50 151 ILE A O 1
ATOM 1246 N N . ASP A 1 152 ? 15.639 -10.283 -15.468 1.00 92.94 152 ASP A N 1
ATOM 1247 C CA . ASP A 1 152 ? 16.241 -11.554 -15.052 1.00 92.94 152 ASP A CA 1
ATOM 1248 C C . ASP A 1 152 ? 15.189 -12.568 -14.576 1.00 92.94 152 ASP A C 1
ATOM 1250 O O . ASP A 1 152 ? 15.317 -13.762 -14.843 1.00 92.94 152 ASP A O 1
ATOM 1254 N N . LYS A 1 153 ? 14.109 -12.095 -13.939 1.00 91.50 153 LYS A N 1
ATOM 1255 C CA . LYS A 1 153 ? 12.960 -12.913 -13.533 1.00 91.50 153 LYS A CA 1
ATOM 1256 C C . LYS A 1 153 ? 11.652 -12.124 -13.461 1.00 91.50 153 LYS A C 1
ATOM 1258 O O . LYS A 1 153 ? 11.662 -10.899 -13.463 1.00 91.50 153 LYS A O 1
ATOM 1263 N N . ASN A 1 154 ? 10.521 -12.822 -13.370 1.00 88.06 154 ASN A N 1
ATOM 1264 C CA . ASN A 1 154 ? 9.177 -12.230 -13.285 1.00 88.06 154 ASN A CA 1
ATOM 1265 C C . ASN A 1 154 ? 8.654 -11.943 -11.879 1.00 88.06 154 ASN A C 1
ATOM 1267 O O . ASN A 1 154 ? 7.692 -11.186 -11.744 1.00 88.06 154 ASN A O 1
ATOM 1271 N N . ILE A 1 155 ? 9.242 -12.553 -10.855 1.00 88.25 155 ILE A N 1
ATOM 1272 C CA . ILE A 1 155 ? 8.754 -12.499 -9.479 1.00 88.25 155 ILE A CA 1
ATOM 1273 C C . ILE A 1 155 ? 9.877 -12.013 -8.571 1.00 88.25 155 ILE A C 1
ATOM 1275 O O . ILE A 1 155 ? 10.961 -12.598 -8.544 1.00 88.25 155 ILE A O 1
ATOM 1279 N N . PHE A 1 156 ? 9.584 -10.977 -7.794 1.00 87.12 156 PHE A N 1
ATOM 1280 C CA . PHE A 1 156 ? 10.512 -10.355 -6.860 1.00 87.12 156 PHE A CA 1
ATOM 1281 C C . PHE A 1 156 ? 9.900 -10.286 -5.464 1.00 87.12 156 PHE A C 1
ATOM 1283 O O . PHE A 1 156 ? 8.717 -9.965 -5.306 1.00 87.12 156 PHE A O 1
ATOM 1290 N N . GLU A 1 157 ? 10.707 -10.574 -4.445 1.00 84.12 157 GLU A N 1
ATOM 1291 C CA . GLU A 1 157 ? 10.314 -10.265 -3.071 1.00 84.12 157 GLU A CA 1
ATOM 1292 C C . GLU A 1 157 ? 10.287 -8.740 -2.885 1.00 84.12 157 GLU A C 1
ATOM 1294 O O . GLU A 1 157 ? 11.026 -7.981 -3.517 1.00 84.12 157 GLU A O 1
ATOM 1299 N N . HIS A 1 158 ? 9.430 -8.256 -1.996 1.00 77.94 158 HIS A N 1
ATOM 1300 C CA . HIS A 1 158 ? 9.434 -6.868 -1.586 1.00 77.94 158 HIS A CA 1
ATOM 1301 C C . HIS A 1 158 ? 10.822 -6.473 -1.054 1.00 77.94 158 HIS A C 1
ATOM 1303 O O . HIS A 1 158 ? 11.326 -7.087 -0.118 1.00 77.94 158 HIS A O 1
ATOM 1309 N N . ASN A 1 159 ? 11.392 -5.401 -1.614 1.00 77.06 159 ASN A N 1
ATOM 1310 C CA . ASN A 1 159 ? 12.762 -4.904 -1.388 1.00 77.06 159 ASN A CA 1
ATOM 1311 C C . ASN A 1 159 ? 13.881 -5.660 -2.116 1.00 77.06 159 ASN A C 1
ATOM 1313 O O . ASN A 1 159 ? 15.043 -5.293 -1.959 1.00 77.06 159 ASN A O 1
ATOM 1317 N N . GLU A 1 160 ? 13.564 -6.658 -2.931 1.00 85.50 160 GLU A N 1
ATOM 1318 C CA . GLU A 1 160 ? 14.543 -7.218 -3.851 1.00 85.50 160 GLU A CA 1
ATOM 1319 C C . GLU A 1 160 ? 14.860 -6.214 -4.974 1.00 85.50 160 GLU A C 1
ATOM 1321 O O . GLU A 1 160 ? 13.960 -5.589 -5.542 1.00 85.50 160 GLU A O 1
ATOM 1326 N N . THR A 1 161 ? 16.146 -6.045 -5.296 1.00 89.75 161 THR A N 1
ATOM 1327 C CA . THR A 1 161 ? 16.587 -5.212 -6.421 1.00 89.75 161 THR A CA 1
ATOM 1328 C C . THR A 1 161 ? 16.137 -5.838 -7.736 1.00 89.75 161 THR A C 1
ATOM 1330 O O . THR A 1 161 ? 16.448 -6.994 -8.022 1.00 89.75 161 THR A O 1
ATOM 1333 N N . VAL A 1 162 ? 15.461 -5.056 -8.578 1.00 91.38 162 VAL A N 1
ATOM 1334 C CA . VAL A 1 162 ? 15.074 -5.519 -9.914 1.00 91.38 162 VAL A CA 1
ATOM 1335 C C . VAL A 1 162 ? 16.249 -5.335 -10.865 1.00 91.38 162 VAL A C 1
ATOM 1337 O O . VAL A 1 162 ? 16.694 -4.212 -11.117 1.00 91.38 162 VAL A O 1
ATOM 1340 N N . THR A 1 163 ? 16.749 -6.440 -11.403 1.00 94.19 163 THR A N 1
ATOM 1341 C CA . THR A 1 163 ? 17.891 -6.465 -12.317 1.00 94.19 163 THR A CA 1
ATOM 1342 C C . THR A 1 163 ? 17.495 -6.975 -13.693 1.00 94.19 163 THR A C 1
ATOM 1344 O O . THR A 1 163 ? 16.506 -7.693 -13.878 1.00 94.19 163 THR A O 1
ATOM 1347 N N . GLY A 1 164 ? 18.258 -6.541 -14.686 1.00 96.00 164 GLY A N 1
ATOM 1348 C CA . GLY A 1 164 ? 18.047 -6.956 -16.055 1.00 96.00 164 GLY A CA 1
ATOM 1349 C C . GLY A 1 164 ? 18.969 -6.235 -17.013 1.00 96.00 164 GLY A C 1
ATOM 1350 O O . GLY A 1 164 ? 19.952 -5.584 -16.627 1.00 96.00 164 GLY A O 1
ATOM 1351 N N . LYS A 1 165 ? 18.634 -6.352 -18.293 1.00 96.81 165 LYS A N 1
ATOM 1352 C CA . LYS A 1 165 ? 19.412 -5.802 -19.391 1.00 96.81 165 LYS A CA 1
ATOM 1353 C C . LYS A 1 165 ? 18.526 -5.202 -20.467 1.00 96.81 165 LYS A C 1
ATOM 1355 O O . LYS A 1 165 ? 17.368 -5.575 -20.621 1.00 96.81 165 LYS A O 1
ATOM 1360 N N . PHE A 1 166 ? 19.080 -4.294 -21.254 1.00 97.00 166 PHE A N 1
ATOM 1361 C CA . PHE A 1 166 ? 18.430 -3.811 -22.461 1.00 97.00 166 PHE A CA 1
ATOM 1362 C C . PHE A 1 166 ? 19.420 -3.661 -23.612 1.00 97.00 166 PHE A C 1
ATOM 1364 O O . PHE A 1 166 ? 20.617 -3.444 -23.412 1.00 97.00 166 PHE A O 1
ATOM 1371 N N . ILE A 1 167 ? 18.895 -3.782 -24.828 1.00 96.75 167 ILE A N 1
ATOM 1372 C CA . ILE A 1 167 ? 19.615 -3.595 -26.086 1.00 96.75 167 ILE A CA 1
ATOM 1373 C C . ILE A 1 167 ? 18.803 -2.622 -26.931 1.00 96.75 167 ILE A C 1
ATOM 1375 O O . ILE A 1 167 ? 17.586 -2.755 -27.032 1.00 96.75 167 ILE A O 1
ATOM 1379 N N . ILE A 1 168 ? 19.468 -1.649 -27.547 1.00 95.81 168 ILE A N 1
ATOM 1380 C CA . ILE A 1 168 ? 18.835 -0.691 -28.460 1.00 95.81 168 ILE A CA 1
ATOM 1381 C C . ILE A 1 168 ? 19.177 -1.113 -29.884 1.00 95.81 168 ILE A C 1
ATOM 1383 O O . ILE A 1 168 ? 20.350 -1.138 -30.234 1.00 95.81 168 ILE A O 1
ATOM 1387 N N . PHE A 1 169 ? 18.178 -1.423 -30.703 1.00 95.19 169 PHE A N 1
ATOM 1388 C CA . PHE A 1 169 ? 18.337 -1.767 -32.121 1.00 95.19 169 PHE A CA 1
ATOM 1389 C C . PHE A 1 169 ? 18.297 -0.538 -33.026 1.00 95.19 169 PHE A C 1
ATOM 1391 O O . PHE A 1 169 ? 18.963 -0.497 -34.056 1.00 95.19 169 PHE A O 1
ATOM 1398 N N . ASN A 1 170 ? 17.520 0.477 -32.644 1.00 93.56 170 ASN A N 1
ATOM 1399 C CA . ASN A 1 170 ? 17.405 1.714 -33.399 1.00 93.56 170 ASN A CA 1
ATOM 1400 C C . ASN A 1 170 ? 17.121 2.887 -32.456 1.00 93.56 170 ASN A C 1
ATOM 1402 O O . ASN A 1 170 ? 16.220 2.809 -31.622 1.00 93.56 170 ASN A O 1
ATOM 1406 N N . MET A 1 171 ? 17.877 3.977 -32.604 1.00 91.00 171 MET A N 1
ATOM 1407 C CA . MET A 1 171 ? 17.685 5.202 -31.833 1.00 91.00 171 MET A CA 1
ATOM 1408 C C . MET A 1 171 ? 16.883 6.211 -32.668 1.00 91.00 171 MET A C 1
ATOM 1410 O O . MET A 1 171 ? 17.402 6.706 -33.672 1.00 91.00 171 MET A O 1
ATOM 1414 N N . PRO A 1 172 ? 15.644 6.556 -32.275 1.00 91.50 172 PRO A N 1
ATOM 1415 C CA . PRO A 1 172 ? 14.883 7.597 -32.951 1.00 91.50 172 PRO A CA 1
ATOM 1416 C C . PRO A 1 172 ? 15.648 8.922 -33.012 1.00 91.50 172 PRO A C 1
ATOM 1418 O O . PRO A 1 172 ? 16.320 9.337 -32.064 1.00 91.50 172 PRO A O 1
ATOM 1421 N N . SER A 1 173 ? 15.490 9.648 -34.118 1.00 85.38 173 SER A N 1
ATOM 1422 C CA . SER A 1 173 ? 16.013 11.009 -34.207 1.00 85.38 173 SER A CA 1
ATOM 1423 C C . SER A 1 173 ? 15.400 11.869 -33.098 1.00 85.38 173 SER A C 1
ATOM 1425 O O . SER A 1 173 ? 14.181 11.861 -32.926 1.00 85.38 173 SER A O 1
ATOM 1427 N N . ARG A 1 174 ? 16.224 12.663 -32.405 1.00 89.88 174 ARG A N 1
ATOM 1428 C CA . ARG A 1 174 ? 15.812 13.554 -31.300 1.00 89.88 174 ARG A CA 1
ATOM 1429 C C . ARG A 1 174 ? 15.407 12.849 -29.998 1.00 89.88 174 ARG A C 1
ATOM 1431 O O . ARG A 1 174 ? 14.779 13.494 -29.151 1.00 89.88 174 ARG A O 1
ATOM 1438 N N . THR A 1 175 ? 15.777 11.583 -29.798 1.00 92.81 175 THR A N 1
ATOM 1439 C CA . THR A 1 175 ? 15.795 11.011 -28.446 1.00 92.81 175 THR A CA 1
ATOM 1440 C C . THR A 1 175 ? 16.718 11.853 -27.571 1.00 92.81 175 THR A C 1
ATOM 1442 O O . THR A 1 175 ? 17.879 12.057 -27.909 1.00 92.81 175 THR A O 1
ATOM 1445 N N . LYS A 1 176 ? 16.192 12.388 -26.469 1.00 91.12 176 LYS A N 1
ATOM 1446 C CA . LYS A 1 176 ? 16.972 13.175 -25.506 1.00 91.12 176 LYS A CA 1
ATOM 1447 C C . LYS A 1 176 ? 17.674 12.257 -24.520 1.00 91.12 176 LYS A C 1
ATOM 1449 O O . LYS A 1 176 ? 18.884 12.336 -24.328 1.00 91.12 176 LYS A O 1
ATOM 1454 N N . LYS A 1 177 ? 16.889 11.379 -23.904 1.00 94.12 177 LYS A N 1
ATOM 1455 C CA . LYS A 1 177 ? 17.320 10.458 -22.860 1.00 94.12 177 LYS A CA 1
ATOM 1456 C C . LYS A 1 177 ? 16.550 9.156 -22.950 1.00 94.12 177 LYS A C 1
ATOM 1458 O O . LYS A 1 177 ? 15.436 9.109 -23.475 1.00 94.12 177 LYS A O 1
ATOM 1463 N N . ILE A 1 178 ? 17.154 8.115 -22.403 1.00 95.38 178 ILE A N 1
ATOM 1464 C CA . ILE A 1 178 ? 16.507 6.826 -22.202 1.00 95.38 178 ILE A CA 1
ATOM 1465 C C . ILE A 1 178 ? 16.360 6.625 -20.705 1.00 95.38 178 ILE A C 1
ATOM 1467 O O . ILE A 1 178 ? 17.318 6.793 -19.959 1.00 95.38 178 ILE A O 1
ATOM 1471 N N . ARG A 1 179 ? 15.153 6.302 -20.256 1.00 95.81 179 ARG A N 1
ATOM 1472 C CA . ARG A 1 179 ? 14.860 6.041 -18.848 1.00 95.81 179 ARG A CA 1
ATOM 1473 C C . ARG A 1 179 ? 14.494 4.579 -18.700 1.00 95.81 179 ARG A C 1
ATOM 1475 O O . ARG A 1 179 ? 13.702 4.070 -19.492 1.00 95.81 179 ARG A O 1
ATOM 1482 N N . ILE A 1 180 ? 15.032 3.930 -17.679 1.00 95.69 180 ILE A N 1
ATOM 1483 C CA . ILE A 1 180 ? 14.510 2.656 -17.205 1.00 95.69 180 ILE A CA 1
ATOM 1484 C C . ILE A 1 180 ? 13.967 2.844 -15.805 1.00 95.69 180 ILE A C 1
ATOM 1486 O O . ILE A 1 180 ? 14.642 3.400 -14.942 1.00 95.69 180 ILE A O 1
ATOM 1490 N N . CYS A 1 181 ? 12.726 2.441 -15.605 1.00 92.75 181 CYS A N 1
ATOM 1491 C CA . CYS A 1 181 ? 11.967 2.824 -14.436 1.00 92.75 181 CYS A CA 1
ATOM 1492 C C . CYS A 1 181 ? 11.127 1.672 -13.928 1.00 92.75 181 CYS A C 1
ATOM 1494 O O . CYS A 1 181 ? 10.592 0.892 -14.713 1.00 92.75 181 CYS A O 1
ATOM 1496 N N . LEU A 1 182 ? 10.943 1.631 -12.619 1.00 90.88 182 LEU A N 1
ATOM 1497 C CA . LEU A 1 182 ? 9.897 0.846 -11.997 1.00 90.88 182 LEU A CA 1
ATOM 1498 C C . LEU A 1 182 ? 8.662 1.737 -11.838 1.00 90.88 182 LEU A C 1
ATOM 1500 O O . LEU A 1 182 ? 8.772 2.874 -11.375 1.00 90.88 182 LEU A O 1
ATOM 1504 N N . TYR A 1 183 ? 7.500 1.229 -12.227 1.00 89.06 183 TYR A N 1
ATOM 1505 C CA . TYR A 1 183 ? 6.219 1.909 -12.076 1.00 89.06 183 TYR A CA 1
ATOM 1506 C C . TYR A 1 183 ? 5.200 0.983 -11.435 1.00 89.06 183 TYR A C 1
ATOM 1508 O O . TYR A 1 183 ? 5.144 -0.201 -11.766 1.00 89.06 183 TYR A O 1
ATOM 1516 N N . THR A 1 184 ? 4.329 1.546 -10.604 1.00 88.00 184 THR A N 1
ATOM 1517 C CA . THR A 1 184 ? 3.102 0.873 -10.183 1.00 88.00 184 THR A CA 1
ATOM 1518 C C . THR A 1 184 ? 1.899 1.540 -10.816 1.00 88.00 184 THR A C 1
ATOM 1520 O O . THR A 1 184 ? 1.726 2.750 -10.734 1.00 88.00 184 THR A O 1
ATOM 1523 N N . ARG A 1 185 ? 1.032 0.733 -11.410 1.00 88.94 185 ARG A N 1
ATOM 1524 C CA . ARG A 1 185 ? -0.283 1.128 -11.883 1.00 88.94 185 ARG A CA 1
ATOM 1525 C C . ARG A 1 185 ? -1.336 0.675 -10.881 1.00 88.94 185 ARG A C 1
ATOM 1527 O O . ARG A 1 185 ? -1.476 -0.523 -10.650 1.00 88.94 185 ARG A O 1
ATOM 1534 N N . LEU A 1 186 ? -2.054 1.630 -10.307 1.00 88.19 186 LEU A N 1
ATOM 1535 C CA . LEU A 1 186 ? -3.222 1.400 -9.465 1.00 88.19 186 LEU A CA 1
ATOM 1536 C C . LEU A 1 186 ? -4.479 1.571 -10.315 1.00 88.19 186 LEU A C 1
ATOM 1538 O O . LEU A 1 186 ? -4.650 2.612 -10.942 1.00 88.19 186 LEU A O 1
ATOM 1542 N N . GLU A 1 187 ? -5.355 0.578 -10.313 1.00 88.75 187 GLU A N 1
ATOM 1543 C CA . GLU A 1 187 ? -6.677 0.627 -10.927 1.00 88.75 187 GLU A CA 1
ATOM 1544 C C . GLU A 1 187 ? -7.720 0.386 -9.842 1.00 88.75 187 GLU A C 1
ATOM 1546 O O . GLU A 1 187 ? -7.640 -0.601 -9.112 1.00 88.75 187 GLU A O 1
ATOM 1551 N N . ILE A 1 188 ? -8.689 1.290 -9.725 1.00 86.19 188 ILE A N 1
ATOM 1552 C CA . ILE A 1 188 ? -9.814 1.151 -8.800 1.00 86.19 188 ILE A CA 1
ATOM 1553 C C . ILE A 1 188 ? -11.098 1.172 -9.617 1.00 86.19 188 ILE A C 1
ATOM 1555 O O . ILE A 1 188 ? -11.342 2.110 -10.379 1.00 86.19 188 ILE A O 1
ATOM 1559 N N . LYS A 1 189 ? -11.917 0.139 -9.440 1.00 86.00 189 LYS A N 1
ATOM 1560 C CA . LYS A 1 189 ? -13.264 0.071 -9.988 1.00 86.00 189 LYS A CA 1
ATOM 1561 C C . LYS A 1 189 ? -14.192 0.912 -9.115 1.00 86.00 189 LYS A C 1
ATOM 1563 O O . LYS A 1 189 ? -14.352 0.654 -7.920 1.00 86.00 189 LYS A O 1
ATOM 1568 N N . VAL A 1 190 ? -14.790 1.926 -9.721 1.00 81.69 190 VAL A N 1
ATOM 1569 C CA . VAL A 1 190 ? -15.785 2.790 -9.090 1.00 81.69 190 VAL A CA 1
ATOM 1570 C C . VAL A 1 190 ? -17.147 2.404 -9.640 1.00 81.69 190 VAL A C 1
ATOM 1572 O O . VAL A 1 190 ? -17.377 2.475 -10.846 1.00 81.69 190 VAL A O 1
ATOM 1575 N N . GLU A 1 191 ? -18.034 1.961 -8.755 1.00 76.31 191 GLU A N 1
ATOM 1576 C CA . GLU A 1 191 ? -19.415 1.622 -9.088 1.00 76.31 191 GLU A CA 1
ATOM 1577 C C . GLU A 1 191 ? -20.352 2.644 -8.445 1.00 76.31 191 GLU A C 1
ATOM 1579 O O . GLU A 1 191 ? -20.486 2.708 -7.224 1.00 76.31 191 GLU A O 1
ATOM 1584 N N . GLU A 1 192 ? -21.004 3.445 -9.282 1.00 71.00 192 GLU A N 1
ATOM 1585 C CA . GLU A 1 192 ? -22.122 4.307 -8.907 1.00 71.00 192 GLU A CA 1
ATOM 1586 C C . GLU A 1 192 ? -23.420 3.766 -9.524 1.00 71.00 192 GLU A C 1
ATOM 1588 O O . GLU A 1 192 ? -23.398 2.933 -10.429 1.00 71.00 192 GLU A O 1
ATOM 1593 N N . ALA A 1 193 ? -24.575 4.259 -9.068 1.00 65.94 193 ALA A N 1
ATOM 1594 C CA . ALA A 1 193 ? -25.893 3.740 -9.458 1.00 65.94 193 ALA A CA 1
ATOM 1595 C C . ALA A 1 193 ? -26.164 3.707 -10.981 1.00 65.94 193 ALA A C 1
ATOM 1597 O O . ALA A 1 193 ? -27.074 3.010 -11.421 1.00 65.94 193 ALA A O 1
ATOM 1598 N N . ILE A 1 194 ? -25.416 4.478 -11.778 1.00 66.25 194 ILE A N 1
ATOM 1599 C CA . ILE A 1 194 ? -25.651 4.665 -13.219 1.00 66.25 194 ILE A CA 1
ATOM 1600 C C . ILE A 1 194 ? -24.367 4.434 -14.044 1.00 66.25 194 ILE A C 1
ATOM 1602 O O . ILE A 1 194 ? -24.432 4.345 -15.269 1.00 66.25 194 ILE A O 1
ATOM 1606 N N . LEU A 1 195 ? -23.195 4.316 -13.407 1.00 66.56 195 LEU A N 1
ATOM 1607 C CA . LEU A 1 195 ? -21.910 4.228 -14.102 1.00 66.56 195 LEU A CA 1
ATOM 1608 C C . LEU A 1 195 ? -20.935 3.318 -13.354 1.00 66.56 195 LEU A C 1
ATOM 1610 O O . LEU A 1 195 ? -20.739 3.446 -12.148 1.00 66.56 195 LEU A O 1
ATOM 1614 N N . THR A 1 196 ? -20.276 2.443 -14.105 1.00 74.69 196 THR A N 1
ATOM 1615 C CA . THR A 1 196 ? -19.070 1.745 -13.662 1.00 74.69 196 THR A CA 1
ATOM 1616 C C . THR A 1 196 ? -17.885 2.314 -14.427 1.00 74.69 196 THR A C 1
ATOM 1618 O O . THR A 1 196 ? -17.893 2.293 -15.657 1.00 74.69 196 THR A O 1
ATOM 1621 N N . ASP A 1 197 ? -16.875 2.799 -13.711 1.00 78.88 197 ASP A N 1
ATOM 1622 C CA . ASP A 1 197 ? -15.644 3.332 -14.298 1.00 78.88 197 ASP A CA 1
ATOM 1623 C C . ASP A 1 197 ? -14.405 2.680 -13.665 1.00 78.88 197 ASP A C 1
ATOM 1625 O O . ASP A 1 197 ? -14.453 2.174 -12.539 1.00 78.88 197 ASP A O 1
ATOM 1629 N N . ILE A 1 198 ? -13.287 2.668 -14.393 1.00 82.19 198 ILE A N 1
ATOM 1630 C CA . ILE A 1 198 ? -11.990 2.199 -13.895 1.00 82.19 198 ILE A CA 1
ATOM 1631 C C . ILE A 1 198 ? -11.042 3.388 -13.851 1.00 82.19 198 ILE A C 1
ATOM 1633 O O . ILE A 1 198 ? -10.530 3.854 -14.869 1.00 82.19 198 ILE A O 1
ATOM 1637 N N . LEU A 1 199 ? -10.748 3.840 -12.637 1.00 83.75 199 LEU A N 1
ATOM 1638 C CA . LEU A 1 199 ? -9.804 4.922 -12.412 1.00 83.75 199 LEU A CA 1
ATOM 1639 C C . LEU A 1 199 ? -8.395 4.345 -12.305 1.00 83.75 199 LEU A C 1
ATOM 1641 O O . LEU A 1 199 ? -8.056 3.700 -11.314 1.00 83.75 199 LEU A O 1
ATOM 1645 N N . ALA A 1 200 ? -7.577 4.591 -13.329 1.00 84.38 200 ALA A N 1
ATOM 1646 C CA . ALA A 1 200 ? -6.185 4.161 -13.381 1.00 84.38 200 ALA A CA 1
ATOM 1647 C C . ALA A 1 200 ? -5.218 5.311 -13.061 1.00 84.38 200 ALA A C 1
ATOM 1649 O O . ALA A 1 200 ? -5.424 6.460 -13.457 1.00 84.38 200 ALA A O 1
ATOM 1650 N N . SER A 1 201 ? -4.134 5.018 -12.352 1.00 84.38 201 SER A N 1
ATOM 1651 C CA . SER A 1 201 ? -3.044 5.961 -12.074 1.00 84.38 201 SER A CA 1
ATOM 1652 C C . SER A 1 201 ? -1.706 5.240 -12.091 1.00 84.38 201 SER A C 1
ATOM 1654 O O . SER A 1 201 ? -1.604 4.120 -11.600 1.00 84.38 201 SER A O 1
ATOM 1656 N N . GLU A 1 202 ? -0.692 5.863 -12.691 1.00 86.69 202 GLU A N 1
ATOM 1657 C CA . GLU A 1 202 ? 0.661 5.310 -12.795 1.00 86.69 202 GLU A CA 1
ATOM 1658 C C . GLU A 1 202 ? 1.610 6.127 -11.914 1.00 86.69 202 GLU A C 1
ATOM 1660 O O . GLU A 1 202 ? 1.679 7.350 -12.023 1.00 86.69 202 GLU A O 1
ATOM 1665 N N . TYR A 1 203 ? 2.341 5.436 -11.047 1.00 85.06 203 TYR A N 1
ATOM 1666 C CA . TYR A 1 203 ? 3.237 6.008 -10.053 1.00 85.06 203 TYR A CA 1
ATOM 1667 C C . TYR A 1 203 ? 4.667 5.573 -10.344 1.00 85.06 203 TYR A C 1
ATOM 1669 O O . TYR A 1 203 ? 4.965 4.377 -10.361 1.00 85.06 203 TYR A O 1
ATOM 1677 N N . GLU A 1 204 ? 5.540 6.548 -10.596 1.00 87.81 204 GLU A N 1
ATOM 1678 C CA . GLU A 1 204 ? 6.975 6.316 -10.750 1.00 87.81 204 GLU A CA 1
ATOM 1679 C C . GLU A 1 204 ? 7.575 5.975 -9.388 1.00 87.81 204 GLU A C 1
ATOM 1681 O O . GLU A 1 204 ? 7.419 6.719 -8.423 1.00 87.81 204 GLU A O 1
ATOM 1686 N N . ILE A 1 205 ? 8.255 4.839 -9.318 1.00 83.56 205 ILE A N 1
ATOM 1687 C CA . ILE A 1 205 ? 8.855 4.344 -8.087 1.00 83.56 205 ILE A CA 1
ATOM 1688 C C . ILE A 1 205 ? 10.336 4.725 -8.011 1.00 83.56 205 ILE A C 1
ATOM 1690 O O . ILE A 1 205 ? 10.807 5.286 -7.026 1.00 83.56 205 ILE A O 1
ATOM 1694 N N . THR A 1 206 ? 11.088 4.351 -9.042 1.00 88.50 206 THR A N 1
ATOM 1695 C CA . THR A 1 206 ? 12.532 4.558 -9.139 1.00 88.50 206 THR A CA 1
ATOM 1696 C C . THR A 1 206 ? 12.904 4.534 -10.607 1.00 88.50 206 THR A C 1
ATOM 1698 O O . THR A 1 206 ? 12.284 3.809 -11.390 1.00 88.50 206 THR A O 1
ATOM 1701 N N . CYS A 1 207 ? 13.903 5.319 -10.985 1.00 91.06 207 CYS A N 1
ATOM 1702 C CA . CYS A 1 207 ? 14.336 5.440 -12.365 1.00 91.06 207 CYS A CA 1
ATOM 1703 C C . CYS A 1 207 ? 15.837 5.642 -12.452 1.00 91.06 207 CYS A C 1
ATOM 1705 O O . CYS A 1 207 ? 16.426 6.403 -11.686 1.00 91.06 207 CYS A O 1
ATOM 1707 N N . ILE A 1 208 ? 16.425 5.032 -13.472 1.00 93.31 208 ILE A N 1
ATOM 1708 C CA . ILE A 1 208 ? 17.760 5.354 -13.951 1.00 93.31 208 ILE A CA 1
ATOM 1709 C C . ILE A 1 208 ? 17.610 6.050 -15.296 1.00 93.31 208 ILE A C 1
ATOM 1711 O O . ILE A 1 208 ? 16.881 5.589 -16.177 1.00 93.31 208 ILE A O 1
ATOM 1715 N N . GLU A 1 209 ? 18.312 7.166 -15.455 1.00 95.00 209 GLU A N 1
ATOM 1716 C CA . GLU A 1 209 ? 18.378 7.896 -16.714 1.00 95.00 209 GLU A CA 1
ATOM 1717 C C . GLU A 1 209 ? 19.730 7.673 -17.391 1.00 95.00 209 GLU A C 1
ATOM 1719 O O . GLU A 1 209 ? 20.786 7.754 -16.764 1.00 95.00 209 GLU A O 1
ATOM 1724 N N . TYR A 1 210 ? 19.686 7.433 -18.695 1.00 94.12 210 TYR A N 1
ATOM 1725 C CA . TYR A 1 210 ? 20.842 7.302 -19.560 1.00 94.12 210 TYR A CA 1
ATOM 1726 C C . TYR A 1 210 ? 20.851 8.428 -20.589 1.00 94.12 210 TYR A C 1
ATOM 1728 O O . TYR A 1 210 ? 19.846 8.719 -21.249 1.00 94.12 210 TYR A O 1
ATOM 1736 N N . ASP A 1 211 ? 22.025 9.029 -20.752 1.00 91.69 211 ASP A N 1
ATOM 1737 C CA . ASP A 1 211 ? 22.301 9.976 -21.824 1.00 91.69 211 ASP A CA 1
ATOM 1738 C C . ASP A 1 211 ? 22.335 9.236 -23.165 1.00 91.69 211 ASP A C 1
ATOM 1740 O O . ASP A 1 211 ? 23.155 8.336 -23.373 1.00 91.69 211 ASP A O 1
ATOM 1744 N N . SER A 1 212 ? 21.441 9.621 -24.076 1.00 89.81 212 SER A N 1
ATOM 1745 C CA . SER A 1 212 ? 21.293 8.978 -25.383 1.00 89.81 212 SER A CA 1
ATOM 1746 C C . SER A 1 212 ? 22.572 9.041 -26.224 1.00 89.81 212 SER A C 1
ATOM 1748 O O . SER A 1 212 ? 22.846 8.105 -26.972 1.00 89.81 212 SER A O 1
ATOM 1750 N N . HIS A 1 213 ? 23.401 10.077 -26.052 1.00 88.38 213 HIS A N 1
ATOM 1751 C CA . HIS A 1 213 ? 24.650 10.250 -26.799 1.00 88.38 213 HIS A CA 1
ATOM 1752 C C . HIS A 1 213 ? 25.770 9.306 -26.348 1.00 88.38 213 HIS A C 1
ATOM 1754 O O . HIS A 1 213 ? 26.744 9.112 -27.073 1.00 88.38 213 HIS A O 1
ATOM 1760 N N . LYS A 1 214 ? 25.642 8.712 -25.156 1.00 90.06 214 LYS A N 1
ATOM 1761 C CA . LYS A 1 214 ? 26.610 7.750 -24.604 1.00 90.06 214 LYS A CA 1
ATOM 1762 C C . LYS A 1 214 ? 26.231 6.300 -24.896 1.00 90.06 214 LYS A C 1
ATOM 1764 O O . LYS A 1 214 ? 26.988 5.386 -24.564 1.00 90.06 214 LYS A O 1
ATOM 1769 N N . LEU A 1 215 ? 25.057 6.082 -25.483 1.00 91.38 215 LEU A N 1
ATOM 1770 C CA . LEU A 1 215 ? 24.541 4.760 -25.791 1.00 91.38 215 LEU A CA 1
ATOM 1771 C C . LEU A 1 215 ? 24.833 4.390 -27.245 1.00 91.38 215 LEU A C 1
ATOM 1773 O O . LEU A 1 215 ? 24.732 5.203 -28.159 1.00 91.38 215 LEU A O 1
ATOM 1777 N N . SER A 1 216 ? 25.205 3.135 -27.452 1.00 92.06 216 SER A N 1
ATOM 1778 C CA . SER A 1 216 ? 25.504 2.548 -28.749 1.00 92.06 216 SER A CA 1
ATOM 1779 C C . SER A 1 216 ? 24.417 1.550 -29.115 1.00 92.06 216 SER A C 1
ATOM 1781 O O . SER A 1 216 ? 23.919 0.806 -28.269 1.00 92.06 216 SER A O 1
ATOM 1783 N N . ILE A 1 217 ? 24.074 1.526 -30.397 1.00 93.12 217 ILE A N 1
ATOM 1784 C CA . ILE A 1 217 ? 23.142 0.553 -30.961 1.00 93.12 217 ILE A CA 1
ATOM 1785 C C . ILE A 1 217 ? 23.779 -0.847 -30.917 1.00 93.12 217 ILE A C 1
ATOM 1787 O O . ILE A 1 217 ? 24.996 -0.986 -31.028 1.00 93.12 217 ILE A O 1
ATOM 1791 N N . ASN A 1 218 ? 22.952 -1.878 -30.744 1.00 93.38 218 ASN A N 1
ATOM 1792 C CA . ASN A 1 218 ? 23.313 -3.296 -30.659 1.00 93.38 218 ASN A CA 1
ATOM 1793 C C . ASN A 1 218 ? 24.303 -3.638 -29.536 1.00 93.38 218 ASN A C 1
ATOM 1795 O O . ASN A 1 218 ? 24.952 -4.682 -29.571 1.00 93.38 218 ASN A O 1
ATOM 1799 N N . ARG A 1 219 ? 24.400 -2.777 -28.519 1.00 94.50 219 ARG A N 1
ATOM 1800 C CA . ARG A 1 219 ? 25.155 -3.036 -27.296 1.00 94.50 219 ARG A CA 1
ATOM 1801 C C . ARG A 1 219 ? 24.210 -3.373 -26.150 1.00 94.50 219 ARG A C 1
ATOM 1803 O O . ARG A 1 219 ? 23.147 -2.773 -26.012 1.00 94.50 219 ARG A O 1
ATOM 1810 N N . GLU A 1 220 ? 24.629 -4.329 -25.331 1.00 94.94 220 GLU A N 1
ATOM 1811 C CA . GLU A 1 220 ? 23.931 -4.713 -24.109 1.00 94.94 220 GLU A CA 1
ATOM 1812 C C . GLU A 1 220 ? 24.301 -3.779 -22.952 1.00 94.94 220 GLU A C 1
ATOM 1814 O O . GLU A 1 220 ? 25.479 -3.498 -22.704 1.00 94.94 220 GLU A O 1
ATOM 1819 N N . TYR A 1 221 ? 23.278 -3.318 -22.236 1.00 95.06 221 TYR A N 1
ATOM 1820 C CA . TYR A 1 221 ? 23.397 -2.494 -21.041 1.00 95.06 221 TYR A CA 1
ATOM 1821 C C . TYR A 1 221 ? 22.669 -3.161 -19.885 1.00 95.06 221 TYR A C 1
ATOM 1823 O O . TYR A 1 221 ? 21.501 -3.517 -20.008 1.00 95.06 221 TYR A O 1
ATOM 1831 N N . THR A 1 222 ? 23.344 -3.307 -18.751 1.00 96.25 222 THR A N 1
ATOM 1832 C CA . THR A 1 222 ? 22.747 -3.832 -17.519 1.00 96.25 222 THR A CA 1
ATOM 1833 C C . THR A 1 222 ? 22.177 -2.699 -16.675 1.00 96.25 222 THR A C 1
ATOM 1835 O O . THR A 1 222 ? 22.760 -1.611 -16.618 1.00 96.25 222 THR A O 1
ATOM 1838 N N . PHE A 1 223 ? 21.098 -2.972 -15.952 1.00 94.25 223 PHE A N 1
ATOM 1839 C CA . PHE A 1 223 ? 20.511 -2.038 -14.998 1.00 94.25 223 PHE A CA 1
ATOM 1840 C C . PHE A 1 223 ? 20.216 -2.721 -13.662 1.00 94.25 223 PHE A C 1
ATOM 1842 O O . PHE A 1 223 ? 20.065 -3.941 -13.582 1.00 94.25 223 PHE A O 1
ATOM 1849 N N . LYS A 1 224 ? 20.128 -1.903 -12.611 1.00 93.19 224 LYS A N 1
ATOM 1850 C CA . LYS A 1 224 ? 19.705 -2.308 -11.270 1.00 93.19 224 LYS A CA 1
ATOM 1851 C C . LYS A 1 224 ? 18.775 -1.242 -10.717 1.00 93.19 224 LYS A C 1
ATOM 1853 O O . LYS A 1 224 ? 19.200 -0.112 -10.520 1.00 93.19 224 LYS A O 1
ATOM 1858 N N . LEU A 1 225 ? 17.510 -1.574 -10.516 1.00 89.12 225 LEU A N 1
ATOM 1859 C CA . LEU A 1 225 ? 16.525 -0.661 -9.952 1.00 89.12 225 LEU A CA 1
ATOM 1860 C C . LEU A 1 225 ? 16.399 -0.948 -8.457 1.00 89.12 225 LEU A C 1
ATOM 1862 O O . LEU A 1 225 ? 15.643 -1.826 -8.039 1.00 89.12 225 LEU A O 1
ATOM 1866 N N . ASP A 1 226 ? 17.182 -0.208 -7.671 1.00 80.75 226 ASP A N 1
ATOM 1867 C CA . ASP A 1 226 ? 17.109 -0.209 -6.213 1.00 80.75 226 ASP A CA 1
ATOM 1868 C C . ASP A 1 226 ? 15.959 0.677 -5.719 1.00 80.75 226 ASP A C 1
ATOM 1870 O O . ASP A 1 226 ? 15.548 1.653 -6.363 1.00 80.75 226 ASP A O 1
ATOM 1874 N N . LYS A 1 227 ? 15.423 0.329 -4.549 1.00 64.44 227 LYS A N 1
ATOM 1875 C CA . LYS A 1 227 ? 14.259 0.998 -3.976 1.00 64.44 227 LYS A CA 1
ATOM 1876 C C . LYS A 1 227 ? 14.610 2.252 -3.182 1.00 64.44 227 LYS A C 1
ATOM 1878 O O . LYS A 1 227 ? 15.467 2.213 -2.309 1.00 64.44 227 LYS A O 1
ATOM 1883 N N . ASN A 1 228 ? 13.779 3.283 -3.365 1.00 52.50 228 ASN A N 1
ATOM 1884 C CA . ASN A 1 228 ? 13.472 4.304 -2.366 1.00 52.50 228 ASN A CA 1
ATOM 1885 C C . ASN A 1 228 ? 11.958 4.260 -2.057 1.00 52.50 228 ASN A C 1
ATOM 1887 O O . ASN A 1 228 ? 11.143 4.365 -2.964 1.00 52.50 228 ASN A O 1
ATOM 1891 N N . ALA A 1 229 ? 11.606 4.097 -0.775 1.00 49.47 229 ALA A N 1
ATOM 1892 C CA . ALA A 1 229 ? 10.267 4.209 -0.165 1.00 49.47 229 ALA A CA 1
ATOM 1893 C C . ALA A 1 229 ? 9.146 3.208 -0.570 1.00 49.47 229 ALA A C 1
ATOM 1895 O O . ALA A 1 229 ? 8.931 2.893 -1.726 1.00 49.47 229 ALA A O 1
ATOM 1896 N N . ILE A 1 230 ? 8.460 2.693 0.462 1.00 54.31 230 ILE A N 1
ATOM 1897 C CA . ILE A 1 230 ? 7.192 1.926 0.574 1.00 54.31 230 ILE A CA 1
ATOM 1898 C C . ILE A 1 230 ? 6.424 1.684 -0.751 1.00 54.31 230 ILE A C 1
ATOM 1900 O O . ILE A 1 230 ? 5.925 2.616 -1.368 1.00 54.31 230 ILE A O 1
ATOM 1904 N N . TRP A 1 231 ? 6.270 0.413 -1.153 1.00 59.34 231 TRP A N 1
ATOM 1905 C CA . TRP A 1 231 ? 5.494 -0.005 -2.340 1.00 59.34 231 TRP A CA 1
ATOM 1906 C C . TRP A 1 231 ? 4.379 -0.947 -1.896 1.00 59.34 231 TRP A C 1
ATOM 1908 O O . TRP A 1 231 ? 4.592 -1.719 -0.964 1.00 59.34 231 TRP A O 1
ATOM 1918 N N . SER A 1 232 ? 3.241 -0.951 -2.581 1.00 60.78 232 SER A N 1
ATOM 1919 C CA . SER A 1 232 ? 2.266 -2.033 -2.465 1.00 60.78 232 SER A CA 1
ATOM 1920 C C . SER A 1 232 ? 2.687 -3.185 -3.383 1.00 60.78 232 SER A C 1
ATOM 1922 O O . SER A 1 232 ? 3.088 -2.964 -4.527 1.00 60.78 232 SER A O 1
ATOM 1924 N N . ALA A 1 233 ? 2.628 -4.415 -2.871 1.00 74.25 233 ALA A N 1
ATOM 1925 C CA . ALA A 1 233 ? 2.763 -5.619 -3.686 1.00 74.25 233 ALA A CA 1
ATOM 1926 C C . ALA A 1 233 ? 1.761 -5.640 -4.849 1.00 74.25 233 ALA A C 1
ATOM 1928 O O . ALA A 1 233 ? 0.712 -4.988 -4.808 1.00 74.25 233 ALA A O 1
ATOM 1929 N N . THR A 1 234 ? 2.081 -6.437 -5.867 1.00 82.94 234 THR A N 1
ATOM 1930 C CA . THR A 1 234 ? 1.137 -6.776 -6.925 1.00 82.94 234 THR A CA 1
ATOM 1931 C C . THR A 1 234 ? -0.096 -7.413 -6.288 1.00 82.94 234 THR A C 1
ATOM 1933 O O . THR A 1 234 ? 0.003 -8.384 -5.538 1.00 82.94 234 THR A O 1
ATOM 1936 N N . TYR A 1 235 ? -1.265 -6.851 -6.570 1.00 86.62 235 TYR A N 1
ATOM 1937 C CA . TYR A 1 235 ? -2.544 -7.311 -6.039 1.00 86.62 235 TYR A CA 1
ATOM 1938 C C . TYR A 1 235 ? -3.593 -7.195 -7.129 1.00 86.62 235 TYR A C 1
ATOM 1940 O O . TYR A 1 235 ? -3.626 -6.201 -7.847 1.00 86.62 235 TYR A O 1
ATOM 1948 N N . ILE A 1 236 ? -4.439 -8.205 -7.276 1.00 85.00 236 ILE A N 1
ATOM 1949 C CA . ILE A 1 236 ? -5.493 -8.198 -8.283 1.00 85.00 236 ILE A CA 1
ATOM 1950 C C . ILE A 1 236 ? -6.735 -8.777 -7.628 1.00 85.00 236 ILE A C 1
ATOM 1952 O O . ILE A 1 236 ? -6.789 -9.971 -7.349 1.00 85.00 236 ILE A O 1
ATOM 1956 N N . ASN A 1 237 ? -7.744 -7.937 -7.440 1.00 84.75 237 ASN A N 1
ATOM 1957 C CA . ASN A 1 237 ? -9.108 -8.376 -7.198 1.00 84.75 237 ASN A CA 1
ATOM 1958 C C . ASN A 1 237 ? -10.064 -7.637 -8.169 1.00 84.75 237 ASN A C 1
ATOM 1960 O O . ASN A 1 237 ? -9.611 -6.875 -9.036 1.00 84.75 237 ASN A O 1
ATOM 1964 N N . PRO A 1 238 ? -11.382 -7.894 -8.105 1.00 81.94 238 PRO A N 1
ATOM 1965 C CA . PRO A 1 238 ? -12.351 -7.233 -8.980 1.00 81.94 238 PRO A CA 1
ATOM 1966 C C . PRO A 1 238 ? -12.430 -5.706 -8.823 1.00 81.94 238 PRO A C 1
ATOM 1968 O O . PRO A 1 238 ? -12.750 -5.026 -9.796 1.00 81.94 238 PRO A O 1
ATOM 1971 N N . ASP A 1 239 ? -12.122 -5.180 -7.636 1.00 82.56 239 ASP A N 1
ATOM 1972 C CA . ASP A 1 239 ? -12.336 -3.776 -7.262 1.00 82.56 239 ASP A CA 1
ATOM 1973 C C . ASP A 1 239 ? -11.055 -2.926 -7.287 1.00 82.56 239 ASP A C 1
ATOM 1975 O O . ASP A 1 239 ? -11.109 -1.716 -7.490 1.00 82.56 239 ASP A O 1
ATOM 1979 N N . ILE A 1 240 ? -9.901 -3.541 -7.051 1.00 87.38 240 ILE A N 1
ATOM 1980 C CA . ILE A 1 240 ? -8.593 -2.926 -6.847 1.00 87.38 240 ILE A CA 1
ATOM 1981 C C . ILE A 1 240 ? -7.548 -3.793 -7.543 1.00 87.38 240 ILE A C 1
ATOM 1983 O O . ILE A 1 240 ? -7.423 -4.997 -7.295 1.00 87.38 240 ILE A O 1
ATOM 1987 N N . ARG A 1 241 ? -6.733 -3.161 -8.383 1.00 88.56 241 ARG A N 1
ATOM 1988 C CA . ARG A 1 241 ? -5.572 -3.795 -9.000 1.00 88.56 241 ARG A CA 1
ATOM 1989 C C . ARG A 1 241 ? -4.352 -2.916 -8.838 1.00 88.56 241 ARG A C 1
ATOM 1991 O O . ARG A 1 241 ? -4.373 -1.738 -9.166 1.00 88.56 241 ARG A O 1
ATOM 1998 N N . THR A 1 242 ? -3.272 -3.521 -8.387 1.00 88.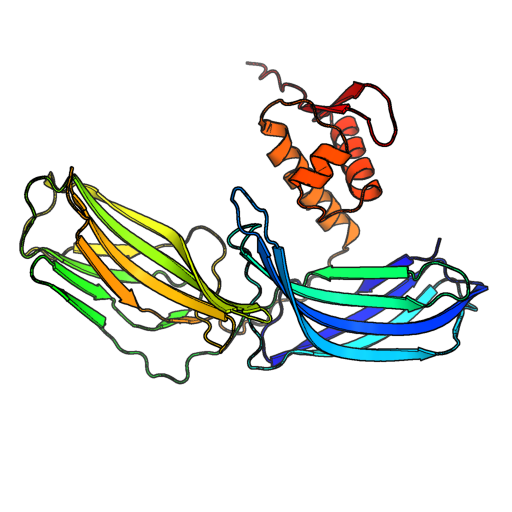00 242 THR A N 1
ATOM 1999 C CA . THR A 1 242 ? -1.952 -2.921 -8.287 1.00 88.00 242 THR A CA 1
ATOM 2000 C C . THR A 1 242 ? -1.029 -3.756 -9.155 1.00 88.00 242 THR A C 1
ATOM 2002 O O . THR A 1 242 ? -0.759 -4.913 -8.838 1.00 88.00 242 THR A O 1
ATOM 2005 N N . ILE A 1 243 ? -0.574 -3.193 -10.271 1.00 88.56 243 ILE A N 1
ATOM 2006 C CA . ILE A 1 243 ? 0.260 -3.885 -11.257 1.00 88.56 243 ILE A CA 1
ATOM 2007 C C . ILE A 1 243 ? 1.601 -3.173 -11.346 1.00 88.56 243 ILE A C 1
ATOM 2009 O O . ILE A 1 243 ? 1.644 -1.952 -11.475 1.00 88.56 243 ILE A O 1
ATOM 2013 N N . VAL A 1 244 ? 2.696 -3.924 -11.304 1.00 89.31 244 VAL A N 1
ATOM 2014 C CA . VAL A 1 244 ? 4.046 -3.362 -11.363 1.00 89.31 244 VAL A CA 1
ATOM 2015 C C . VAL A 1 244 ? 4.658 -3.610 -12.737 1.00 89.31 244 VAL A C 1
ATOM 2017 O O . VAL A 1 244 ? 4.557 -4.707 -13.285 1.00 89.31 244 VAL A O 1
ATOM 2020 N N . TYR A 1 245 ? 5.309 -2.589 -13.289 1.00 92.19 245 TYR A N 1
ATOM 2021 C CA . TYR A 1 245 ? 5.979 -2.640 -14.583 1.00 92.19 245 TYR A CA 1
ATOM 2022 C C . TYR A 1 245 ? 7.419 -2.155 -14.473 1.00 92.19 245 TYR A C 1
ATOM 2024 O O . TYR A 1 245 ? 7.680 -1.109 -13.878 1.00 92.19 245 TYR A O 1
ATOM 2032 N N . VAL A 1 246 ? 8.333 -2.852 -15.145 1.00 94.06 246 VAL A N 1
ATOM 2033 C CA . VAL A 1 246 ? 9.601 -2.257 -15.574 1.00 94.06 246 VAL A CA 1
ATOM 2034 C C . VAL A 1 246 ? 9.371 -1.619 -16.934 1.00 94.06 246 VAL A C 1
ATOM 2036 O O . VAL A 1 246 ? 8.880 -2.258 -17.868 1.00 94.06 246 VAL A O 1
ATOM 2039 N N . ILE A 1 247 ? 9.696 -0.339 -17.034 1.00 95.31 247 ILE A N 1
ATOM 2040 C CA . ILE A 1 247 ? 9.454 0.474 -18.213 1.00 95.31 247 ILE A CA 1
ATOM 2041 C C . ILE A 1 247 ? 10.782 0.954 -18.775 1.00 95.31 247 ILE A C 1
ATOM 2043 O O . ILE A 1 247 ? 11.507 1.675 -18.096 1.00 95.31 247 ILE A O 1
ATOM 2047 N N . LEU A 1 248 ? 11.057 0.614 -20.035 1.00 96.69 248 LEU A N 1
ATOM 2048 C CA . LEU A 1 248 ? 12.098 1.256 -20.833 1.00 96.69 248 LEU A CA 1
ATOM 2049 C C . LEU A 1 248 ? 11.441 2.324 -21.711 1.00 96.69 248 LEU A C 1
ATOM 2051 O O . LEU A 1 248 ? 10.600 2.012 -22.555 1.00 96.69 248 LEU A O 1
ATOM 2055 N N . LYS A 1 249 ? 11.817 3.584 -21.503 1.00 96.12 249 LYS A N 1
ATOM 2056 C CA . LYS A 1 249 ? 11.212 4.755 -22.137 1.00 96.12 249 LYS A CA 1
ATOM 2057 C C . LYS A 1 249 ? 12.253 5.563 -22.906 1.00 96.12 249 LYS A C 1
ATOM 2059 O O . LYS A 1 249 ? 13.259 5.983 -22.340 1.00 96.12 249 LYS A O 1
ATOM 2064 N N . PHE A 1 250 ? 11.958 5.858 -24.165 1.00 96.00 250 PHE A N 1
ATOM 2065 C CA . PHE A 1 250 ? 12.692 6.816 -24.985 1.00 96.00 250 PHE A CA 1
ATOM 2066 C C . PHE A 1 250 ? 11.964 8.156 -24.908 1.00 96.00 250 PHE A C 1
ATOM 2068 O O . PHE A 1 250 ? 10.847 8.263 -25.406 1.00 96.00 250 PHE A O 1
ATOM 2075 N N . ASP A 1 251 ? 12.586 9.157 -24.285 1.00 93.50 251 ASP A N 1
ATOM 2076 C CA . ASP A 1 251 ? 12.071 10.532 -24.244 1.00 93.50 251 ASP A CA 1
ATOM 2077 C C . ASP A 1 251 ? 12.409 11.224 -25.567 1.00 93.50 251 ASP A C 1
ATOM 2079 O O . ASP A 1 251 ? 13.588 11.480 -25.854 1.00 93.50 251 ASP A O 1
ATOM 2083 N N . ILE A 1 252 ? 11.396 11.477 -26.401 1.00 92.56 252 ILE A N 1
ATOM 2084 C CA . ILE A 1 252 ? 11.592 12.012 -27.753 1.00 92.56 252 ILE A CA 1
ATOM 2085 C C . ILE A 1 252 ? 11.112 13.455 -27.825 1.00 92.56 252 ILE A C 1
ATOM 2087 O O . ILE A 1 252 ? 9.963 13.801 -27.553 1.00 92.56 252 ILE A O 1
ATOM 2091 N N . LYS A 1 253 ? 12.001 14.348 -28.267 1.00 91.56 253 LYS A N 1
ATOM 2092 C CA . LYS A 1 253 ? 11.647 15.759 -28.420 1.00 91.56 253 LYS A CA 1
ATOM 2093 C C . LYS A 1 253 ? 10.580 15.938 -29.510 1.00 91.56 253 LYS A C 1
ATOM 2095 O O . LYS A 1 253 ? 10.855 15.692 -30.683 1.00 91.56 253 LYS A O 1
ATOM 2100 N N . TYR A 1 254 ? 9.428 16.493 -29.125 1.00 90.56 254 TYR A N 1
ATOM 2101 C CA . TYR A 1 254 ? 8.310 16.845 -30.017 1.00 90.56 254 TYR A CA 1
ATOM 2102 C C . TYR A 1 254 ? 7.617 15.655 -30.697 1.00 90.56 254 TYR A C 1
ATOM 2104 O O . TYR A 1 254 ? 6.964 15.839 -31.722 1.00 90.56 254 TYR A O 1
ATOM 2112 N N . ALA A 1 255 ? 7.758 14.451 -30.152 1.00 90.25 255 ALA A N 1
ATOM 2113 C CA . ALA A 1 255 ? 7.056 13.270 -30.633 1.00 90.25 255 ALA A CA 1
ATOM 2114 C C . ALA A 1 255 ? 6.582 12.429 -29.439 1.00 90.25 255 ALA A C 1
ATOM 2116 O O . ALA A 1 255 ? 7.077 12.631 -28.330 1.00 90.25 255 ALA A O 1
ATOM 2117 N N . PRO A 1 256 ? 5.632 11.503 -29.642 1.00 92.31 256 PRO A N 1
ATOM 2118 C CA . PRO A 1 256 ? 5.274 10.533 -28.620 1.00 92.31 256 PRO A CA 1
ATOM 2119 C C . PRO A 1 256 ? 6.489 9.708 -28.191 1.00 92.31 256 PRO A C 1
ATOM 2121 O O . PRO A 1 256 ? 7.308 9.311 -29.023 1.00 92.31 256 PRO A O 1
ATOM 2124 N N . ASP A 1 257 ? 6.574 9.427 -26.897 1.00 93.69 257 ASP A N 1
ATOM 2125 C CA . ASP A 1 257 ? 7.623 8.579 -26.347 1.00 93.69 257 ASP A CA 1
ATOM 2126 C C . ASP A 1 257 ? 7.439 7.124 -26.794 1.00 93.69 257 ASP A C 1
ATOM 2128 O O . ASP A 1 257 ? 6.317 6.624 -26.908 1.00 93.69 257 ASP A O 1
ATOM 2132 N N . ILE A 1 258 ? 8.550 6.414 -26.991 1.00 93.44 258 ILE A N 1
ATOM 2133 C CA . ILE A 1 258 ? 8.521 4.965 -27.227 1.00 93.44 258 ILE A CA 1
ATOM 2134 C C . ILE A 1 258 ? 8.690 4.269 -25.887 1.00 93.44 258 ILE A C 1
ATOM 2136 O O . ILE A 1 258 ? 9.622 4.569 -25.140 1.00 93.44 258 ILE A O 1
ATOM 2140 N N . ILE A 1 259 ? 7.790 3.337 -25.587 1.00 94.56 259 ILE A N 1
ATOM 2141 C CA . ILE A 1 259 ? 7.692 2.710 -24.273 1.00 94.56 259 ILE A CA 1
ATOM 2142 C C . ILE A 1 259 ? 7.609 1.194 -24.447 1.00 94.56 259 ILE A C 1
ATOM 2144 O O . ILE A 1 259 ? 6.707 0.695 -25.116 1.00 94.56 259 ILE A O 1
ATOM 2148 N N . LEU A 1 260 ? 8.525 0.462 -23.816 1.00 95.56 260 LEU A N 1
ATOM 2149 C CA . LEU A 1 260 ? 8.381 -0.971 -23.573 1.00 95.56 260 LEU A CA 1
ATOM 2150 C C . LEU A 1 260 ? 7.968 -1.151 -22.115 1.00 95.56 260 LEU A C 1
ATOM 2152 O O . LEU A 1 260 ? 8.652 -0.653 -21.222 1.00 95.56 260 LEU A O 1
ATOM 2156 N N . LYS A 1 261 ? 6.853 -1.847 -21.879 1.00 94.44 261 LYS A N 1
ATOM 2157 C CA . LYS A 1 261 ? 6.344 -2.157 -20.538 1.00 94.44 261 LYS A CA 1
ATOM 2158 C C . LYS A 1 261 ? 6.418 -3.664 -20.319 1.00 94.44 261 LYS A C 1
ATOM 2160 O O . LYS A 1 261 ? 5.766 -4.417 -21.036 1.00 94.44 261 LYS A O 1
ATOM 2165 N N . ALA A 1 262 ? 7.190 -4.090 -19.330 1.00 93.50 262 ALA A N 1
ATOM 2166 C CA . ALA A 1 262 ? 7.311 -5.485 -18.938 1.00 93.50 262 ALA A CA 1
ATOM 2167 C C . ALA A 1 262 ? 6.694 -5.669 -17.541 1.00 93.50 262 ALA A C 1
ATOM 2169 O O . ALA A 1 262 ? 7.194 -5.073 -16.582 1.00 93.50 262 ALA A O 1
ATOM 2170 N N . PRO A 1 263 ? 5.580 -6.414 -17.412 1.00 91.38 263 PRO A N 1
ATOM 2171 C CA . PRO A 1 263 ? 4.938 -6.623 -16.123 1.00 91.38 263 PRO A CA 1
ATOM 2172 C C . PRO A 1 263 ? 5.785 -7.548 -15.249 1.00 91.38 263 PRO A C 1
ATOM 2174 O O . PRO A 1 263 ? 6.317 -8.552 -15.724 1.00 91.38 263 PRO A O 1
ATOM 2177 N N . ILE A 1 264 ? 5.866 -7.225 -13.963 1.00 89.94 264 ILE A N 1
ATOM 2178 C CA . ILE A 1 264 ? 6.484 -8.077 -12.949 1.00 89.94 264 ILE A CA 1
ATOM 2179 C C . ILE A 1 264 ? 5.551 -8.232 -11.751 1.00 89.94 264 ILE A C 1
ATOM 2181 O O . ILE A 1 264 ? 4.647 -7.427 -11.512 1.00 89.94 264 ILE A O 1
ATOM 2185 N N . THR A 1 265 ? 5.791 -9.278 -10.974 1.00 87.88 265 THR A N 1
ATOM 2186 C CA . THR A 1 265 ? 5.082 -9.542 -9.728 1.00 87.88 265 THR A CA 1
ATOM 2187 C C . THR A 1 265 ? 5.988 -9.209 -8.556 1.00 87.88 265 THR A C 1
ATOM 2189 O O . THR A 1 265 ? 7.080 -9.759 -8.443 1.00 87.88 265 THR A O 1
ATOM 2192 N N . ILE A 1 266 ? 5.525 -8.332 -7.670 1.00 85.62 266 ILE A N 1
ATOM 2193 C CA . ILE A 1 266 ? 6.174 -8.061 -6.386 1.00 85.62 266 ILE A CA 1
ATOM 2194 C C . ILE A 1 266 ? 5.283 -8.620 -5.282 1.00 85.62 266 ILE A C 1
ATOM 2196 O O . ILE A 1 266 ? 4.092 -8.319 -5.262 1.00 85.62 266 ILE A O 1
ATOM 2200 N N . TYR A 1 267 ? 5.839 -9.395 -4.354 1.00 81.81 267 TYR A N 1
ATOM 2201 C CA . TYR A 1 267 ? 5.096 -9.946 -3.214 1.00 81.81 267 TYR A CA 1
ATOM 2202 C C . TYR A 1 267 ? 5.803 -9.653 -1.889 1.00 81.81 267 TYR A C 1
ATOM 2204 O O . TYR A 1 267 ? 7.023 -9.536 -1.848 1.00 81.81 267 TYR A O 1
ATOM 2212 N N . HIS A 1 268 ? 5.059 -9.560 -0.786 1.00 79.00 268 HIS A N 1
ATOM 2213 C CA . HIS A 1 268 ? 5.663 -9.545 0.549 1.00 79.00 268 HIS A CA 1
ATOM 2214 C C . HIS A 1 268 ? 5.806 -10.973 1.068 1.00 79.00 268 HIS A C 1
ATOM 2216 O O . HIS A 1 268 ? 4.831 -11.725 1.062 1.00 79.00 268 HIS A O 1
ATOM 2222 N N . GLU A 1 269 ? 6.982 -11.358 1.554 1.00 74.00 269 GLU A N 1
ATOM 2223 C CA . GLU A 1 269 ? 7.132 -12.601 2.310 1.00 74.00 269 GLU A CA 1
ATOM 2224 C C . GLU A 1 269 ? 6.662 -12.393 3.760 1.00 74.00 269 GLU A C 1
ATOM 2226 O O . GLU A 1 269 ? 7.021 -11.394 4.389 1.00 74.00 269 GLU A O 1
ATOM 2231 N N . LYS A 1 270 ? 5.870 -13.331 4.310 1.00 67.50 270 LYS A N 1
ATOM 2232 C CA . LYS A 1 270 ? 5.489 -13.327 5.734 1.00 67.50 270 LYS A CA 1
ATOM 2233 C C . LYS A 1 270 ? 6.744 -13.531 6.589 1.00 67.50 270 LYS A C 1
ATOM 2235 O O . LYS A 1 270 ? 7.094 -14.656 6.939 1.00 67.50 270 LYS A O 1
ATOM 2240 N N . ARG A 1 271 ? 7.435 -12.453 6.954 1.00 61.84 271 ARG A N 1
ATOM 2241 C CA . ARG A 1 271 ? 8.495 -12.497 7.971 1.00 61.84 271 ARG A CA 1
ATOM 2242 C C . ARG A 1 271 ? 7.861 -12.304 9.347 1.00 61.84 271 ARG A C 1
ATOM 2244 O O . ARG A 1 271 ? 7.018 -11.428 9.516 1.00 61.84 271 ARG A O 1
ATOM 2251 N N . ARG A 1 272 ? 8.258 -13.109 10.342 1.00 47.00 272 ARG A N 1
ATOM 2252 C CA . ARG A 1 272 ? 7.843 -12.916 11.745 1.00 47.00 272 ARG A CA 1
ATOM 2253 C C . ARG A 1 272 ? 8.382 -11.567 12.232 1.00 47.00 272 ARG A C 1
ATOM 2255 O O . ARG A 1 272 ? 9.570 -11.453 12.515 1.00 47.00 272 ARG A O 1
ATOM 2262 N N . ILE A 1 273 ? 7.528 -10.549 12.298 1.00 48.16 273 ILE A N 1
ATOM 2263 C CA . ILE A 1 273 ? 7.890 -9.246 12.864 1.00 48.16 273 ILE A CA 1
ATOM 2264 C C . ILE A 1 273 ? 7.775 -9.350 14.389 1.00 48.16 273 ILE A C 1
ATOM 2266 O O . ILE A 1 273 ? 6.785 -9.856 14.918 1.00 48.16 273 ILE A O 1
ATOM 2270 N N . SER A 1 274 ? 8.809 -8.902 15.100 1.00 37.81 274 SER A N 1
ATOM 2271 C CA . SER A 1 274 ? 8.817 -8.818 16.561 1.00 37.81 274 SER A CA 1
ATOM 2272 C C . SER A 1 274 ? 7.742 -7.847 17.047 1.00 37.81 274 SER A C 1
ATOM 2274 O O . SER A 1 274 ? 7.712 -6.701 16.599 1.00 37.81 274 SER A O 1
ATOM 2276 N N . ILE A 1 275 ? 6.910 -8.285 17.994 1.00 37.34 275 ILE A N 1
ATOM 2277 C CA . ILE A 1 275 ? 5.939 -7.438 18.695 1.00 37.34 275 ILE A CA 1
ATOM 2278 C C . ILE A 1 275 ? 6.726 -6.349 19.433 1.00 37.34 275 ILE A C 1
ATOM 2280 O O . ILE A 1 275 ? 7.361 -6.619 20.454 1.00 37.34 275 ILE A O 1
ATOM 2284 N N . LYS A 1 276 ? 6.723 -5.117 18.919 1.00 39.81 276 LYS A N 1
ATOM 2285 C CA . LYS A 1 276 ? 7.127 -3.966 19.724 1.00 39.81 276 LYS A CA 1
ATOM 2286 C C . LYS A 1 276 ? 5.939 -3.597 20.604 1.00 39.81 276 LYS A C 1
ATOM 2288 O O . LYS A 1 276 ? 4.850 -3.354 20.100 1.00 39.81 276 LYS A O 1
ATOM 2293 N N . LYS A 1 277 ? 6.145 -3.552 21.923 1.00 36.03 277 LYS A N 1
ATOM 2294 C CA . LYS A 1 277 ? 5.241 -2.826 22.823 1.00 36.03 277 LYS A CA 1
ATOM 2295 C C . LYS A 1 277 ? 5.380 -1.346 22.478 1.00 36.03 277 LYS A C 1
ATOM 2297 O O . LYS A 1 277 ? 6.315 -0.703 22.942 1.00 36.03 277 LYS A O 1
ATOM 2302 N N . VAL A 1 278 ? 4.524 -0.849 21.596 1.00 35.03 278 VAL A N 1
ATOM 2303 C CA . VAL A 1 278 ? 4.475 0.571 21.252 1.00 35.03 278 VAL A CA 1
ATOM 2304 C C . VAL A 1 278 ? 3.461 1.228 22.184 1.00 35.03 278 VAL A C 1
ATOM 2306 O O . VAL A 1 278 ? 2.271 0.924 22.124 1.00 35.03 278 VAL A O 1
ATOM 2309 N N . SER A 1 279 ? 3.927 2.106 23.071 1.00 34.94 279 SER A N 1
ATOM 2310 C CA . SER A 1 279 ? 3.080 3.096 23.737 1.00 34.94 279 SER A CA 1
ATOM 2311 C C . SER A 1 279 ? 2.579 4.070 22.666 1.00 34.94 279 SER A C 1
ATOM 2313 O O . SER A 1 279 ? 3.299 4.947 22.196 1.00 34.94 279 SER A O 1
ATOM 2315 N N . VAL A 1 280 ? 1.331 3.873 22.242 1.00 45.22 280 VAL A N 1
ATOM 2316 C CA . VAL A 1 280 ? 0.676 4.566 21.116 1.00 45.22 280 VAL A CA 1
ATOM 2317 C C . VAL A 1 280 ? 0.702 6.102 21.250 1.00 45.22 280 VAL A C 1
ATOM 2319 O O . VAL A 1 280 ? 0.699 6.810 20.245 1.00 45.22 280 VAL A O 1
ATOM 2322 N N . GLU A 1 281 ? 0.783 6.634 22.471 1.00 45.62 281 GLU A N 1
ATOM 2323 C CA . GLU A 1 281 ? 0.778 8.079 22.732 1.00 45.62 281 GLU A CA 1
ATOM 2324 C C . GLU A 1 281 ? 2.078 8.792 22.312 1.00 45.62 281 GLU A C 1
ATOM 2326 O O . GLU A 1 281 ? 2.016 9.928 21.840 1.00 45.62 281 GLU A O 1
ATOM 2331 N N . GLU A 1 282 ? 3.244 8.142 22.401 1.00 42.69 282 GLU A N 1
ATOM 2332 C CA . GLU A 1 282 ? 4.527 8.779 22.054 1.00 42.69 282 GLU A CA 1
ATOM 2333 C C . GLU A 1 282 ? 4.761 8.794 20.538 1.00 42.69 282 GLU A C 1
ATOM 2335 O O . GLU A 1 282 ? 5.161 9.815 19.978 1.00 42.69 282 GLU A O 1
ATOM 2340 N N . THR A 1 283 ? 4.417 7.709 19.835 1.00 49.28 283 THR A N 1
ATOM 2341 C CA . THR A 1 283 ? 4.664 7.596 18.387 1.00 49.28 283 THR A CA 1
ATOM 2342 C C . THR A 1 283 ? 3.713 8.459 17.556 1.00 49.28 283 THR A C 1
ATOM 2344 O O . THR A 1 283 ? 4.138 9.031 16.551 1.00 49.28 283 THR A O 1
ATOM 2347 N N . ILE A 1 284 ? 2.444 8.602 17.968 1.00 53.03 284 ILE A N 1
ATOM 2348 C CA . ILE A 1 284 ? 1.480 9.498 17.303 1.00 53.03 284 ILE A CA 1
ATOM 2349 C C . ILE A 1 284 ? 1.889 10.961 17.498 1.00 53.03 284 ILE A C 1
ATOM 2351 O O . ILE A 1 284 ? 1.836 11.735 16.545 1.00 53.03 284 ILE A O 1
ATOM 2355 N N . ALA A 1 285 ? 2.339 11.340 18.698 1.00 55.19 285 ALA A N 1
ATOM 2356 C CA . ALA A 1 285 ? 2.790 12.701 18.975 1.00 55.19 285 ALA A CA 1
ATOM 2357 C C . ALA A 1 285 ? 4.057 13.064 18.177 1.00 55.19 285 ALA A C 1
ATOM 2359 O O . ALA A 1 285 ? 4.158 14.178 17.659 1.00 55.19 285 ALA A O 1
ATOM 2360 N N . GLU A 1 286 ? 5.003 12.133 18.022 1.00 60.22 286 GLU A N 1
ATOM 2361 C CA . GLU A 1 286 ? 6.207 12.342 17.205 1.00 60.22 286 GLU A CA 1
ATOM 2362 C C . GLU A 1 286 ? 5.887 12.402 15.703 1.00 60.22 286 GLU A C 1
ATOM 2364 O O . GLU A 1 286 ? 6.297 13.345 15.030 1.00 60.22 286 GLU A O 1
ATOM 2369 N N . THR A 1 287 ? 5.055 11.497 15.173 1.00 74.31 287 THR A N 1
ATOM 2370 C CA . THR A 1 287 ? 4.655 11.565 13.750 1.00 74.31 287 THR A CA 1
ATOM 2371 C C . THR A 1 287 ? 3.785 12.781 13.424 1.00 74.31 287 THR A C 1
ATOM 2373 O O . THR A 1 287 ? 3.966 13.395 12.374 1.00 74.31 287 THR A O 1
ATOM 2376 N N . LEU A 1 288 ? 2.872 13.185 14.314 1.00 83.81 288 LEU A N 1
ATOM 2377 C CA . LEU A 1 288 ? 2.041 14.377 14.118 1.00 83.81 288 LEU A CA 1
ATOM 2378 C C . LEU A 1 288 ? 2.879 15.660 14.118 1.00 83.81 288 LEU A C 1
ATOM 2380 O O . LEU A 1 288 ? 2.674 16.534 13.278 1.00 83.81 288 LEU A O 1
ATOM 2384 N N . THR A 1 289 ? 3.848 15.778 15.027 1.00 84.44 289 THR A N 1
ATOM 2385 C CA . THR A 1 289 ? 4.738 16.949 15.062 1.00 84.44 289 THR A CA 1
ATOM 2386 C C . THR A 1 289 ? 5.628 17.028 13.818 1.00 84.44 289 THR A C 1
ATOM 2388 O O . THR A 1 289 ? 5.806 18.118 13.274 1.00 84.44 289 THR A O 1
ATOM 2391 N N . GLU A 1 290 ? 6.118 15.899 13.298 1.00 84.12 290 GLU A N 1
ATOM 2392 C CA . GLU A 1 290 ? 6.836 15.845 12.016 1.00 84.12 290 GLU A CA 1
ATOM 2393 C C . GLU A 1 290 ? 5.957 16.239 10.819 1.00 84.12 290 GLU A C 1
ATOM 2395 O O . GLU A 1 290 ? 6.390 17.019 9.964 1.00 84.12 290 GLU A O 1
ATOM 2400 N N . GLU A 1 291 ? 4.719 15.740 10.759 1.00 83.50 291 GLU A N 1
ATOM 2401 C CA . GLU A 1 291 ? 3.763 16.075 9.699 1.00 83.50 291 GLU A CA 1
ATOM 2402 C C . GLU A 1 291 ? 3.383 17.566 9.740 1.00 83.50 291 GLU A C 1
ATOM 2404 O O . GLU A 1 291 ? 3.441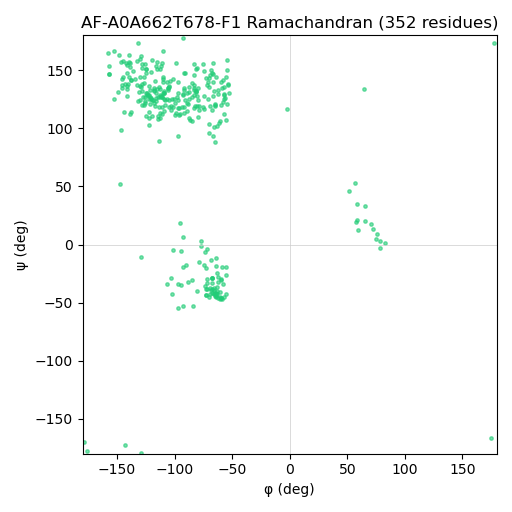 18.229 8.701 1.00 83.50 291 GLU A O 1
ATOM 2409 N N . ILE A 1 292 ? 3.115 18.132 10.927 1.00 87.44 292 ILE A N 1
ATOM 2410 C CA . ILE A 1 292 ? 2.876 19.576 11.114 1.00 87.44 292 ILE A CA 1
ATOM 2411 C C . ILE A 1 292 ? 4.098 20.384 10.659 1.00 87.44 292 ILE A C 1
ATOM 2413 O O . ILE A 1 292 ? 3.970 21.350 9.909 1.00 87.44 292 ILE A O 1
ATOM 2417 N N . MET A 1 293 ? 5.310 19.981 11.042 1.00 87.62 293 MET A N 1
ATOM 2418 C CA . MET A 1 293 ? 6.519 20.683 10.607 1.00 87.62 293 MET A CA 1
ATOM 2419 C C . MET A 1 293 ? 6.712 20.620 9.090 1.00 87.62 293 MET A C 1
ATOM 2421 O O . MET A 1 293 ? 7.161 21.599 8.499 1.00 87.62 293 MET A O 1
ATOM 2425 N N . LYS A 1 294 ? 6.371 19.503 8.435 1.00 86.44 294 LYS A N 1
ATOM 2426 C CA . LYS A 1 294 ? 6.487 19.362 6.977 1.00 86.44 294 LYS A CA 1
ATOM 2427 C C . LYS A 1 294 ? 5.567 20.328 6.240 1.00 86.44 294 LYS A C 1
ATOM 2429 O O . LYS A 1 294 ? 6.002 20.913 5.249 1.00 86.44 294 LYS A O 1
ATOM 2434 N N . ILE A 1 295 ? 4.337 20.499 6.717 1.00 88.12 295 ILE A N 1
ATOM 2435 C CA . ILE A 1 295 ? 3.382 21.407 6.085 1.00 88.12 295 ILE A CA 1
ATOM 2436 C C . ILE A 1 295 ? 3.770 22.877 6.349 1.00 88.12 295 ILE A C 1
ATOM 2438 O O . ILE A 1 295 ? 3.750 23.676 5.418 1.00 88.12 295 ILE A O 1
ATOM 2442 N N . MET A 1 296 ? 4.263 23.214 7.550 1.00 85.31 296 MET A N 1
ATOM 2443 C CA . MET A 1 296 ? 4.640 24.584 7.951 1.00 85.31 296 MET A CA 1
ATOM 2444 C C . MET A 1 296 ? 5.945 25.104 7.311 1.00 85.31 296 MET A C 1
ATOM 2446 O O . MET A 1 296 ? 6.293 26.275 7.474 1.00 85.31 296 MET A O 1
ATOM 2450 N N . ARG A 1 297 ? 6.690 24.262 6.575 1.00 83.12 297 ARG A N 1
ATOM 2451 C CA . ARG A 1 297 ? 7.964 24.624 5.912 1.00 83.12 297 ARG A CA 1
ATOM 2452 C C . ARG A 1 297 ? 7.834 25.684 4.822 1.00 83.12 297 ARG A C 1
ATOM 2454 O O . ARG A 1 297 ? 8.843 26.274 4.451 1.00 83.12 297 ARG A O 1
ATOM 2461 N N . ASP A 1 298 ? 6.637 25.915 4.294 1.00 78.44 298 ASP A N 1
ATOM 2462 C CA . ASP A 1 298 ? 6.401 26.954 3.287 1.00 78.44 298 ASP A CA 1
ATOM 2463 C C . ASP A 1 298 ? 6.343 28.377 3.878 1.00 78.44 298 ASP A C 1
ATOM 2465 O O . ASP A 1 298 ? 6.166 29.345 3.136 1.00 78.44 298 ASP A O 1
ATOM 2469 N N . GLY A 1 299 ? 6.490 28.507 5.203 1.00 77.12 299 GLY A N 1
ATOM 2470 C CA . GLY A 1 299 ? 6.535 29.781 5.917 1.00 77.12 299 GLY A CA 1
ATOM 2471 C C . GLY A 1 299 ? 5.178 30.470 6.060 1.00 77.12 299 GLY A C 1
ATOM 2472 O O . GLY A 1 299 ? 5.115 31.594 6.566 1.00 77.12 299 GLY A O 1
ATOM 2473 N N . ARG A 1 300 ? 4.084 29.834 5.621 1.00 83.94 300 ARG A N 1
ATOM 2474 C CA . ARG A 1 300 ? 2.745 30.419 5.721 1.00 83.94 300 ARG A CA 1
ATOM 2475 C C . ARG A 1 300 ? 2.229 30.370 7.154 1.00 83.94 300 ARG A C 1
ATOM 2477 O O . ARG A 1 300 ? 2.536 29.469 7.928 1.00 83.94 300 ARG A O 1
ATOM 2484 N N . ILE A 1 301 ? 1.416 31.367 7.486 1.00 86.50 301 ILE A N 1
ATOM 2485 C CA . ILE A 1 301 ? 0.685 31.424 8.750 1.00 86.50 301 ILE A CA 1
ATOM 2486 C C . ILE A 1 301 ? -0.555 30.549 8.608 1.00 86.50 301 ILE A C 1
ATOM 2488 O O . ILE A 1 301 ? -1.268 30.681 7.612 1.00 86.50 301 ILE A O 1
ATOM 2492 N N . ARG A 1 302 ? -0.807 29.679 9.585 1.00 85.88 302 ARG A N 1
ATOM 2493 C CA . ARG A 1 302 ? -1.935 28.739 9.557 1.00 85.88 302 ARG A CA 1
ATOM 2494 C C . ARG A 1 302 ? -2.583 28.623 10.917 1.00 85.88 302 ARG A C 1
ATOM 2496 O O . ARG A 1 302 ? -1.884 28.678 11.932 1.00 85.88 302 ARG A O 1
ATOM 2503 N N . ASP A 1 303 ? -3.897 28.462 10.935 1.00 87.25 303 ASP A N 1
ATOM 2504 C CA . ASP A 1 303 ? -4.613 28.099 12.152 1.00 87.25 303 ASP A CA 1
ATOM 2505 C C . ASP A 1 303 ? -4.790 26.577 12.300 1.00 87.25 303 ASP A C 1
ATOM 2507 O O . ASP A 1 303 ? -4.347 25.783 11.467 1.00 87.25 303 ASP A O 1
ATOM 2511 N N . VAL A 1 304 ? -5.399 26.149 13.408 1.00 83.44 304 VAL A N 1
ATOM 2512 C CA . VAL A 1 304 ? -5.622 24.724 13.703 1.00 83.44 304 VAL A CA 1
ATOM 2513 C C . VAL A 1 304 ? -6.526 24.073 12.652 1.00 83.44 304 VAL A C 1
ATOM 2515 O O . VAL A 1 304 ? -6.357 22.892 12.343 1.00 83.44 304 VAL A O 1
ATOM 2518 N N . VAL A 1 305 ? -7.473 24.823 12.086 1.00 79.19 305 VAL A N 1
ATOM 2519 C CA . VAL A 1 305 ? -8.400 24.329 11.062 1.00 79.19 305 VAL A CA 1
ATOM 2520 C C . VAL A 1 305 ? -7.664 24.141 9.738 1.00 79.19 305 VAL A C 1
ATOM 2522 O O . VAL A 1 305 ? -7.821 23.091 9.115 1.00 79.19 305 VAL A O 1
ATOM 2525 N N . ASP A 1 306 ? -6.809 25.088 9.354 1.00 82.94 306 ASP A N 1
ATOM 2526 C CA . ASP A 1 306 ? -5.938 24.994 8.179 1.00 82.94 306 ASP A CA 1
ATOM 2527 C C . ASP A 1 306 ? -4.977 23.804 8.285 1.00 82.94 306 ASP A C 1
ATOM 2529 O O . ASP A 1 306 ? -4.860 22.999 7.360 1.00 82.94 306 ASP A O 1
ATOM 2533 N N . ILE A 1 307 ? -4.325 23.641 9.442 1.00 83.12 307 ILE A N 1
ATOM 2534 C CA . ILE A 1 307 ? -3.436 22.505 9.715 1.00 83.12 307 ILE A CA 1
ATOM 2535 C C . ILE A 1 307 ? -4.217 21.195 9.610 1.00 83.12 307 ILE A C 1
ATOM 2537 O O . ILE A 1 307 ? -3.772 20.259 8.951 1.00 83.12 307 ILE A O 1
ATOM 2541 N N . ARG A 1 308 ? -5.412 21.125 10.201 1.00 82.75 308 ARG A N 1
ATOM 2542 C CA . ARG A 1 308 ? -6.265 19.934 10.134 1.00 82.75 308 ARG A CA 1
ATOM 2543 C C . ARG A 1 308 ? -6.699 19.609 8.708 1.00 82.75 308 ARG A C 1
ATOM 2545 O O . ARG A 1 308 ? -6.728 18.435 8.341 1.00 82.75 308 ARG A O 1
ATOM 2552 N N . LEU A 1 309 ? -7.020 20.627 7.912 1.00 79.19 309 LEU A N 1
ATOM 2553 C CA . LEU A 1 309 ? -7.353 20.490 6.496 1.00 79.19 309 LEU A CA 1
ATOM 2554 C C . LEU A 1 309 ? -6.170 19.932 5.698 1.00 79.19 309 LEU A C 1
ATOM 2556 O O . LEU A 1 309 ? -6.349 19.000 4.915 1.00 79.19 309 LEU A O 1
ATOM 2560 N N . GLU A 1 310 ? -4.962 20.450 5.917 1.00 81.50 310 GLU A N 1
ATOM 2561 C CA . GLU A 1 310 ? -3.753 19.997 5.220 1.00 81.50 310 GLU A CA 1
ATOM 2562 C C . GLU A 1 310 ? -3.267 18.615 5.667 1.00 81.50 310 GLU A C 1
ATOM 2564 O O . GLU A 1 310 ? -2.739 17.853 4.857 1.00 81.50 310 GLU A O 1
ATOM 2569 N N . LEU A 1 311 ? -3.519 18.249 6.924 1.00 79.69 311 LEU A N 1
ATOM 2570 C CA . LEU A 1 311 ? -3.331 16.890 7.439 1.00 79.69 311 LEU A CA 1
ATOM 2571 C C . LEU A 1 311 ? -4.460 15.933 7.014 1.00 79.69 311 LEU A C 1
ATOM 2573 O O . LEU A 1 311 ? -4.481 14.771 7.424 1.00 79.69 311 LEU A O 1
ATOM 2577 N N . GLY A 1 312 ? -5.421 16.399 6.209 1.00 70.19 312 GLY A N 1
ATOM 2578 C CA . GLY A 1 312 ? -6.498 15.579 5.660 1.00 70.19 312 GLY A CA 1
ATOM 2579 C C . GLY A 1 312 ? -7.463 15.039 6.715 1.00 70.19 312 GLY A C 1
ATOM 2580 O O . GLY A 1 312 ? -7.960 13.927 6.560 1.00 70.19 312 GLY A O 1
ATOM 2581 N N . PHE A 1 313 ? -7.700 15.792 7.795 1.00 68.31 313 PHE A N 1
ATOM 2582 C CA . PHE A 1 313 ? -8.554 15.407 8.930 1.00 68.31 313 PHE A CA 1
ATOM 2583 C C . PHE A 1 313 ? -8.141 14.109 9.640 1.00 68.31 313 PHE A C 1
ATOM 2585 O O . PHE A 1 313 ? -8.939 13.526 10.369 1.00 68.31 313 PHE A O 1
ATOM 2592 N N . LYS A 1 314 ? -6.891 13.670 9.457 1.00 70.75 314 LYS A N 1
ATOM 2593 C CA . LYS A 1 314 ? -6.339 12.454 10.069 1.00 70.75 314 LYS A CA 1
ATOM 2594 C C . LYS A 1 314 ? -6.280 12.515 11.602 1.00 70.75 314 LYS A C 1
ATOM 2596 O O . LYS A 1 314 ? -6.272 11.467 12.236 1.00 70.75 314 LYS A O 1
ATOM 2601 N N . TYR A 1 315 ? -6.235 13.722 12.164 1.00 76.06 315 TYR A N 1
ATOM 2602 C CA . TYR A 1 315 ? -6.074 13.976 13.593 1.00 76.06 315 TYR A CA 1
ATOM 2603 C C . TYR A 1 315 ? -7.195 14.862 14.131 1.00 76.06 315 TYR A C 1
ATOM 2605 O O . TYR A 1 315 ? -7.752 15.713 13.415 1.00 76.06 315 TYR A O 1
ATOM 2613 N N . ASP A 1 316 ? -7.502 14.674 15.410 1.00 75.81 316 ASP A N 1
ATOM 2614 C CA . ASP A 1 316 ? -8.471 15.506 16.106 1.00 75.81 316 ASP A CA 1
ATOM 2615 C C . ASP A 1 316 ? -7.894 16.883 16.441 1.00 75.81 316 ASP A C 1
ATOM 2617 O O . ASP A 1 316 ? -6.685 17.082 16.568 1.00 75.81 316 ASP A O 1
ATOM 2621 N N . VAL A 1 317 ? -8.786 17.864 16.587 1.00 75.50 317 VAL A N 1
ATOM 2622 C CA . VAL A 1 317 ? -8.418 19.257 16.885 1.00 75.50 317 VAL A CA 1
ATOM 2623 C C . VAL A 1 317 ? -7.569 19.338 18.156 1.00 75.50 317 VAL A C 1
ATOM 2625 O O . VAL A 1 317 ? -6.549 20.020 18.162 1.00 75.50 317 VAL A O 1
ATOM 2628 N N . ASP A 1 318 ? -7.933 18.591 19.198 1.00 77.00 318 ASP A N 1
ATOM 2629 C CA . ASP A 1 318 ? -7.209 18.584 20.472 1.00 77.00 318 ASP A CA 1
ATOM 2630 C C . ASP A 1 318 ? -5.806 17.969 20.352 1.00 77.00 318 ASP A C 1
ATOM 2632 O O . ASP A 1 318 ? -4.873 18.404 21.029 1.00 77.00 318 ASP A O 1
ATOM 2636 N N . GLU A 1 319 ? -5.631 16.978 19.472 1.00 79.06 319 GLU A N 1
ATOM 2637 C CA . GLU A 1 319 ? -4.330 16.360 19.190 1.00 79.06 319 GLU A CA 1
ATOM 2638 C C . GLU A 1 319 ? -3.417 17.342 18.450 1.00 79.06 319 GLU A C 1
ATOM 2640 O O . GLU A 1 319 ? -2.249 17.501 18.813 1.00 79.06 319 GLU A O 1
ATOM 2645 N N . ILE A 1 320 ? -3.969 18.068 17.472 1.00 81.81 320 ILE A N 1
ATOM 2646 C CA . ILE A 1 320 ? -3.257 19.117 16.733 1.00 81.81 320 ILE A CA 1
ATOM 2647 C C . ILE A 1 320 ? -2.875 20.264 17.671 1.00 81.81 320 ILE A C 1
ATOM 2649 O O . ILE A 1 320 ? -1.726 20.697 17.655 1.00 81.81 320 ILE A O 1
ATOM 2653 N N . ILE A 1 321 ? -3.785 20.719 18.541 1.00 84.06 321 ILE A N 1
ATOM 2654 C CA . ILE A 1 321 ? -3.493 21.769 19.530 1.00 84.06 321 ILE A CA 1
ATOM 2655 C C . ILE A 1 321 ? -2.350 21.336 20.453 1.00 84.06 321 ILE A C 1
ATOM 2657 O O . ILE A 1 321 ? -1.412 22.107 20.667 1.00 84.06 321 ILE A O 1
ATOM 2661 N N . LYS A 1 322 ? -2.387 20.103 20.977 1.00 84.81 322 LYS A N 1
ATOM 2662 C CA . LYS A 1 322 ? -1.312 19.564 21.825 1.00 84.81 322 LYS A CA 1
ATOM 2663 C C . LYS A 1 322 ? 0.023 19.508 21.086 1.00 84.81 322 LYS A C 1
ATOM 2665 O O . LYS A 1 322 ? 1.032 19.947 21.634 1.00 84.81 322 LYS A O 1
ATOM 2670 N N . ALA A 1 323 ? 0.033 19.024 19.845 1.00 86.19 323 ALA A N 1
ATOM 2671 C CA . ALA A 1 323 ? 1.244 18.947 19.035 1.00 86.19 323 ALA A CA 1
ATOM 2672 C C . ALA A 1 323 ? 1.804 20.337 18.685 1.00 86.19 323 ALA A C 1
ATOM 2674 O O . ALA A 1 323 ? 3.008 20.564 18.799 1.00 86.19 323 ALA A O 1
ATOM 2675 N N . CYS A 1 324 ? 0.947 21.297 18.330 1.00 86.06 324 CYS A N 1
ATOM 2676 C CA . CYS A 1 324 ? 1.350 22.678 18.082 1.00 86.06 324 CYS A CA 1
ATOM 2677 C C . CYS A 1 324 ? 1.900 23.350 19.346 1.00 86.06 324 CYS A C 1
ATOM 2679 O O . CYS A 1 324 ? 2.923 24.023 19.265 1.00 86.06 324 CYS A O 1
ATOM 2681 N N . ASN A 1 325 ? 1.277 23.151 20.512 1.00 86.25 325 ASN A N 1
ATOM 2682 C CA . ASN A 1 325 ? 1.787 23.689 21.776 1.00 86.25 325 ASN A CA 1
ATOM 2683 C C . ASN A 1 325 ? 3.157 23.090 22.124 1.00 86.25 325 ASN A C 1
ATOM 2685 O O . ASN A 1 325 ? 4.070 23.844 22.446 1.00 86.25 325 ASN A O 1
ATOM 2689 N N . LYS A 1 326 ? 3.340 21.774 21.943 1.00 86.94 326 LYS A N 1
ATOM 2690 C CA . LYS A 1 326 ? 4.646 21.114 22.092 1.00 86.94 326 LYS A CA 1
ATOM 2691 C C . LYS A 1 326 ? 5.704 21.729 21.163 1.00 86.94 326 LYS A C 1
ATOM 2693 O O . LYS A 1 326 ? 6.802 22.044 21.600 1.00 86.94 326 LYS A O 1
ATOM 2698 N N . LEU A 1 327 ? 5.374 21.979 19.894 1.00 87.00 327 LEU A N 1
ATOM 2699 C CA . LEU A 1 327 ? 6.290 22.623 18.939 1.00 87.00 327 LEU A CA 1
ATOM 2700 C C . LEU A 1 327 ? 6.601 24.094 19.272 1.00 87.00 327 LEU A C 1
ATOM 2702 O O . LEU A 1 327 ? 7.677 24.584 18.920 1.00 87.00 327 LEU A O 1
ATOM 2706 N N . VAL A 1 328 ? 5.680 24.805 19.929 1.00 87.25 328 VAL A N 1
ATOM 2707 C CA . VAL A 1 328 ? 5.912 26.163 20.451 1.00 87.25 328 VAL A CA 1
ATOM 2708 C C . VAL A 1 328 ? 6.838 26.122 21.669 1.00 87.25 328 VAL A C 1
ATOM 2710 O O . VAL A 1 328 ? 7.773 26.917 21.738 1.00 87.25 328 VAL A O 1
ATOM 2713 N N . GLU A 1 329 ? 6.631 25.177 22.591 1.00 86.12 329 GLU A N 1
ATOM 2714 C CA . GLU A 1 329 ? 7.517 24.939 23.742 1.00 86.12 329 GLU A CA 1
ATOM 2715 C C . GLU A 1 329 ? 8.937 24.561 23.297 1.00 86.12 329 GLU A C 1
ATOM 2717 O O . GLU A 1 329 ? 9.916 25.085 23.823 1.00 86.12 329 GLU A O 1
ATOM 2722 N N . GLU A 1 330 ? 9.059 23.731 22.258 1.00 83.81 330 GLU A N 1
ATOM 2723 C CA . GLU A 1 330 ? 10.331 23.381 21.610 1.00 83.81 330 GLU A CA 1
ATOM 2724 C C . GLU A 1 330 ? 10.936 24.531 20.778 1.00 83.81 330 GLU A C 1
ATOM 2726 O O . GLU A 1 330 ? 12.023 24.391 20.214 1.00 83.81 330 GLU A O 1
ATOM 2731 N N . GLY A 1 331 ? 10.245 25.670 20.662 1.00 83.00 331 GLY A N 1
ATOM 2732 C CA . GLY A 1 331 ? 10.719 26.857 19.952 1.00 83.00 331 GLY A CA 1
ATOM 2733 C C . GLY A 1 331 ? 10.747 26.740 18.424 1.00 83.00 331 GLY A C 1
ATOM 2734 O O . GLY A 1 331 ? 11.358 27.588 17.773 1.00 83.00 331 GLY A O 1
ATOM 2735 N N . LYS A 1 332 ? 10.103 25.721 17.843 1.00 84.81 332 LYS A N 1
ATOM 2736 C CA . LYS A 1 332 ? 10.024 25.487 16.387 1.00 84.81 332 LYS A CA 1
ATOM 2737 C C . LYS A 1 332 ? 8.896 26.277 15.723 1.00 84.81 332 LYS A C 1
ATOM 2739 O O . LYS A 1 332 ? 9.017 26.666 14.561 1.00 84.81 332 LYS A O 1
ATOM 2744 N N . LEU A 1 333 ? 7.811 26.522 16.454 1.00 88.00 333 LEU A N 1
ATOM 2745 C CA . LEU A 1 333 ? 6.701 27.378 16.034 1.00 88.00 333 LEU A CA 1
ATOM 2746 C C . LEU A 1 333 ? 6.599 28.613 16.936 1.00 88.00 333 LEU A C 1
ATOM 2748 O O . LEU A 1 333 ? 7.028 28.604 18.088 1.00 88.00 333 LEU A O 1
ATOM 2752 N N . GLU A 1 334 ? 5.979 29.668 16.423 1.00 86.38 334 GLU A N 1
ATOM 2753 C CA . GLU A 1 334 ? 5.570 30.841 17.193 1.00 86.38 334 GLU A CA 1
ATOM 2754 C C . GLU A 1 334 ? 4.074 31.120 17.014 1.00 86.38 334 GLU A C 1
ATOM 2756 O O . GLU A 1 334 ? 3.497 30.850 15.957 1.00 86.38 334 GLU A O 1
ATOM 2761 N N . ILE A 1 335 ? 3.445 31.652 18.064 1.00 86.00 335 ILE A N 1
ATOM 2762 C CA . ILE A 1 335 ? 2.034 32.051 18.057 1.00 86.00 335 ILE A CA 1
ATOM 2763 C C . ILE A 1 335 ? 1.960 33.506 17.597 1.00 86.00 335 ILE A C 1
ATOM 2765 O O . ILE A 1 335 ? 2.543 34.384 18.230 1.00 86.00 335 ILE A O 1
ATOM 2769 N N . ILE A 1 336 ? 1.232 33.755 16.509 1.00 82.31 336 ILE A N 1
ATOM 2770 C CA . ILE A 1 336 ? 1.064 35.098 15.932 1.00 82.31 336 ILE A CA 1
ATOM 2771 C C . ILE A 1 336 ? -0.234 35.751 16.397 1.00 82.31 336 ILE A C 1
ATOM 2773 O O . ILE A 1 336 ? -0.279 36.961 16.602 1.00 82.31 336 ILE A O 1
ATOM 2777 N N . GLU A 1 337 ? -1.285 34.957 16.592 1.00 77.50 337 GLU A N 1
ATOM 2778 C CA . GLU A 1 337 ? -2.593 35.451 17.015 1.00 77.50 337 GLU A CA 1
ATOM 2779 C C . GLU A 1 337 ? -3.220 34.477 18.018 1.00 77.50 337 GLU A C 1
ATOM 2781 O O . GLU A 1 337 ? -3.184 33.257 17.823 1.00 77.50 337 GLU A O 1
ATOM 2786 N N . ALA A 1 338 ? -3.758 35.014 19.115 1.00 66.50 338 ALA A N 1
ATOM 2787 C CA . ALA A 1 338 ? -4.340 34.226 20.194 1.00 66.50 338 ALA A CA 1
ATOM 2788 C C . ALA A 1 338 ? -5.792 33.822 19.883 1.00 66.50 338 ALA A C 1
ATOM 2790 O O . ALA A 1 338 ? -6.597 34.622 19.418 1.00 66.50 338 ALA A O 1
ATOM 2791 N N . GLY A 1 339 ? -6.124 32.571 20.191 1.00 62.47 339 GLY A N 1
ATOM 2792 C CA . GLY A 1 339 ? -7.440 31.940 20.036 1.00 62.47 339 GLY A CA 1
ATOM 2793 C C . GLY A 1 339 ? -7.350 30.470 20.465 1.00 62.47 339 GLY A C 1
ATOM 2794 O O . GLY A 1 339 ? -6.249 30.010 20.769 1.00 62.47 339 GLY A O 1
ATOM 2795 N N . GLU A 1 340 ? -8.458 29.729 20.535 1.00 56.22 340 GLU A N 1
ATOM 2796 C CA . GLU A 1 340 ? -8.422 28.261 20.734 1.00 56.22 340 GLU A CA 1
ATOM 2797 C C . GLU A 1 340 ? -8.437 27.514 19.396 1.00 56.22 340 GLU A C 1
ATOM 2799 O O . GLU A 1 340 ? -7.540 26.724 19.124 1.00 56.22 340 GLU A O 1
ATOM 2804 N N . LEU A 1 341 ? -9.405 27.819 18.526 1.00 57.53 341 LEU A N 1
ATOM 2805 C CA . LEU A 1 341 ? -9.532 27.212 17.192 1.00 57.53 341 LEU A CA 1
ATOM 2806 C C . LEU A 1 341 ? -8.865 28.043 16.089 1.00 57.53 341 LEU A C 1
ATOM 2808 O O . LEU A 1 341 ? -8.287 27.496 15.158 1.00 57.53 341 LEU A O 1
ATOM 2812 N N . LEU A 1 342 ? -8.911 29.370 16.224 1.00 68.19 342 LEU A N 1
ATOM 2813 C CA . LEU A 1 342 ? -8.322 30.334 15.285 1.00 68.19 342 LEU A CA 1
ATOM 2814 C C . LEU A 1 342 ? -6.915 30.773 15.715 1.00 68.19 342 LEU A C 1
ATOM 2816 O O . LEU A 1 342 ? -6.434 31.828 15.303 1.00 68.19 342 LEU A O 1
ATOM 2820 N N . ARG A 1 343 ? -6.263 29.997 16.592 1.00 79.06 343 ARG A N 1
ATOM 2821 C CA . ARG A 1 343 ? -4.886 30.274 17.001 1.00 79.06 343 ARG A CA 1
ATOM 2822 C C . ARG A 1 343 ? -3.984 30.119 15.789 1.00 79.06 343 ARG A C 1
ATOM 2824 O O . ARG A 1 343 ? -3.929 29.033 15.219 1.00 79.06 343 ARG A O 1
ATOM 2831 N N . LYS A 1 344 ? -3.274 31.182 15.420 1.00 84.56 344 LYS A N 1
ATOM 2832 C CA . LYS A 1 344 ? -2.401 31.182 14.244 1.00 84.56 344 LYS A CA 1
ATOM 2833 C C . LYS A 1 344 ? -0.959 30.914 14.631 1.00 84.56 344 LYS A C 1
ATOM 2835 O O . LYS A 1 344 ? -0.407 31.589 15.503 1.00 84.56 344 LYS A O 1
ATOM 2840 N N . TYR A 1 345 ? -0.351 29.969 13.928 1.00 87.38 345 TYR A N 1
ATOM 2841 C CA . TYR A 1 345 ? 1.028 29.545 14.100 1.00 87.38 345 TYR A CA 1
ATOM 2842 C C . TYR A 1 345 ? 1.858 29.923 12.872 1.00 87.38 345 TYR A C 1
ATOM 2844 O O . TYR A 1 345 ? 1.350 29.963 11.749 1.00 87.38 345 TYR A O 1
ATOM 2852 N N . ARG A 1 346 ? 3.153 30.161 13.078 1.00 86.81 346 ARG A N 1
ATOM 2853 C CA . ARG A 1 346 ? 4.159 30.292 12.015 1.00 86.81 346 ARG A CA 1
ATOM 2854 C C . ARG A 1 346 ? 5.413 29.523 12.407 1.00 86.81 346 ARG A C 1
ATOM 2856 O O . ARG A 1 346 ? 5.709 29.400 13.595 1.00 86.81 346 ARG A O 1
ATOM 2863 N N . ILE A 1 347 ? 6.145 29.001 11.425 1.00 86.94 347 ILE A N 1
ATOM 2864 C CA . ILE A 1 347 ? 7.471 28.433 11.679 1.00 86.94 347 ILE A CA 1
ATOM 2865 C C . ILE A 1 347 ? 8.430 29.536 12.129 1.00 86.94 347 ILE A C 1
ATOM 2867 O O . ILE A 1 347 ? 8.473 30.616 11.541 1.00 86.94 347 ILE A O 1
ATOM 2871 N N . LYS A 1 348 ? 9.173 29.287 13.205 1.00 80.69 348 LYS A N 1
ATOM 2872 C CA . LYS A 1 348 ? 10.152 30.244 13.710 1.00 80.69 348 LYS A CA 1
ATOM 2873 C C . LYS A 1 348 ? 11.420 30.108 12.872 1.00 80.69 348 LYS A C 1
ATOM 2875 O O . LYS A 1 348 ? 12.005 29.026 12.833 1.00 80.69 348 LYS A O 1
ATOM 2880 N N . ASP A 1 349 ? 11.836 31.177 12.193 1.00 61.66 349 ASP A N 1
ATOM 2881 C CA . ASP A 1 349 ? 13.066 31.168 11.397 1.00 61.66 349 ASP A CA 1
ATOM 2882 C C . ASP A 1 349 ? 14.256 30.783 12.285 1.00 61.66 349 ASP A C 1
ATOM 2884 O O . ASP A 1 349 ? 14.664 31.528 13.184 1.00 61.66 349 ASP A O 1
ATOM 2888 N N . ILE A 1 350 ? 14.833 29.609 12.023 1.00 52.72 350 ILE A N 1
ATOM 2889 C CA . ILE A 1 350 ? 16.120 29.228 12.593 1.00 52.72 350 ILE A CA 1
ATOM 2890 C C . ILE A 1 350 ? 17.149 30.123 11.906 1.00 52.72 350 ILE A C 1
ATOM 2892 O O . ILE A 1 350 ? 17.606 29.830 10.802 1.00 52.72 350 ILE A O 1
ATOM 2896 N N . LYS A 1 351 ? 17.516 31.238 12.547 1.00 39.09 351 LYS A N 1
ATOM 2897 C CA . LYS A 1 351 ? 18.750 31.946 12.200 1.00 39.09 351 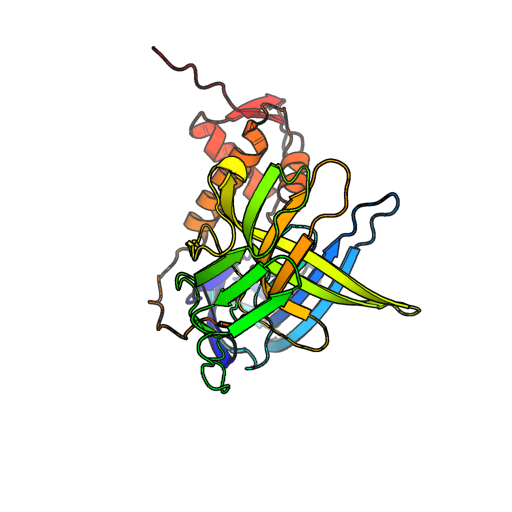LYS A CA 1
ATOM 2898 C C . LYS A 1 351 ? 19.885 30.932 12.319 1.00 39.09 351 LYS A C 1
ATOM 2900 O O . LYS A 1 351 ? 20.244 30.544 13.429 1.00 39.09 351 LYS A O 1
ATOM 2905 N N . MET A 1 352 ? 20.429 30.496 11.184 1.00 33.56 352 MET A N 1
ATOM 2906 C CA . MET A 1 352 ? 21.729 29.836 11.158 1.00 33.56 352 MET A CA 1
ATOM 2907 C C . MET A 1 352 ? 22.730 30.849 11.712 1.00 33.56 352 MET A C 1
ATOM 2909 O O . MET A 1 352 ? 23.016 31.869 11.085 1.00 33.56 352 MET A O 1
ATOM 2913 N N . VAL A 1 353 ? 23.174 30.614 12.944 1.00 32.12 353 VAL A N 1
ATOM 2914 C CA . VAL A 1 353 ? 24.370 31.254 13.481 1.00 32.12 353 VAL A CA 1
ATOM 2915 C C . VAL A 1 353 ? 25.526 30.674 12.670 1.00 32.12 353 VAL A C 1
ATOM 2917 O O . VAL A 1 353 ? 25.712 29.457 12.671 1.00 32.12 353 VAL A O 1
ATOM 2920 N N . ASN A 1 354 ? 26.194 31.541 11.907 1.00 34.66 354 ASN A N 1
ATOM 2921 C CA . ASN A 1 354 ? 27.435 31.232 11.194 1.00 34.66 354 ASN A CA 1
ATOM 2922 C C . ASN A 1 354 ? 28.535 30.773 12.149 1.00 34.66 354 ASN A C 1
ATOM 2924 O O . ASN A 1 354 ? 28.617 31.358 13.256 1.00 34.66 354 ASN A O 1
#